Protein AF-A0A7J4TJG7-F1 (afdb_monomer_lite)

Organism: NCBI:txid59277

Sequence (309 aa):
SVFYNSLYIIYMFLIGTSQSMSPIVSIYFQEKDYYGVWYTLNTSLKIVLVTGVVFTALLLAFPSTLLHLFGVSDPVDLVVGVNALRILSLSIMGTAVTFLMMFYTQAIKQGKLSFLISITEGLILPVSLAYLLSGVMGIDGVWVSFLLAEVGTIILIYLSTRLIAQRSRGELSGFFLMGSYHDAPVLDVTIKNSLEDAVGISQKLIDFAQENGVDPRTAVLIGMAVEEMAVNIINYNQDKIEYMDILTKIGDEHITIAFKDSGTEFDPSIYKPEDEGSFESIEVLQKIAQEISYARLIGLNSTVISIKR

Secondary structure (DSSP, 8-state):
-HHHHHHHHHHHHHHHHHHHHHHHHHHHHHTT-HHHHHHHHHHHHHHHHHHHHHHHHHHHH-HHHHHHHTT---HHHHHHHHHHHHHHHHHHHHHHHHHHHHHHHHHTT-HHHHHHHHHIIIIIHHHHHHHHHHHHHTHHHHHHHHHHHHHHHHHHHHHHHHHHHHHTTTSEETTTTEE--TT--EEEEEEES-HHHHHHHHHHHHHHHHHTT--HHHHHHHHHHHHHHHHHHHHHTTTT-SEEEEEEEE-SSEEEEEEEESSS---TTT--TTSTT--TTHHHHHHH-SEEEEEEETTEEEEEEEEE-

Radius of gyration: 25.0 Å; chains: 1; bounding box: 59×42×67 Å

Foldseek 3Di:
DLLVVLVVVLVCQLLVLLQLLQQQLLQCQLLLVVVSNCVSLVVSLVSQQVSLVVQLVCCLVPVLVSCVVSPNDDPVVSVVSNLLSNLLSLLSNLVSVLSNLLSLCVSNVVPVLSVVSCCQLVPDQLVVQLVVQCVPPNPSSSSNSNSVSSVVSVVVLQVVLVVVCVVVVQQFDDSSRRGDDPDWDKDKDKDFLDLVRLLVQLVVQLVSCVVRPNDNVVSNLVSQLSSLVSVVQSVQFVPPWGMKMWMWTDDPWKIKIKIKTLGDDDALVPDDQPDDVGRPSSVSQVVQFPDWDWDQDPSMTMIMTIGTD

Structure (mmCIF, N/CA/C/O backbone):
data_AF-A0A7J4TJG7-F1
#
_entry.id   AF-A0A7J4TJG7-F1
#
loop_
_atom_site.group_PDB
_atom_site.id
_atom_site.type_symbol
_atom_site.label_atom_id
_atom_site.label_alt_id
_atom_site.label_comp_id
_atom_site.label_asym_id
_atom_site.label_entity_id
_atom_site.label_seq_id
_atom_site.pdbx_PDB_ins_code
_atom_site.Cartn_x
_atom_site.Cartn_y
_atom_site.Cartn_z
_atom_site.occupancy
_atom_site.B_iso_or_equiv
_atom_site.auth_seq_id
_atom_site.auth_comp_id
_atom_site.auth_asym_id
_atom_site.auth_atom_id
_atom_site.pdbx_PDB_model_num
ATOM 1 N N . SER A 1 1 ? 21.217 13.538 -18.730 1.00 49.69 1 SER A N 1
ATOM 2 C CA . SER A 1 1 ? 20.209 14.053 -17.773 1.00 49.69 1 SER A CA 1
ATOM 3 C C . SER A 1 1 ? 18.797 13.966 -18.334 1.00 49.69 1 SER A C 1
ATOM 5 O O . SER A 1 1 ? 17.877 13.640 -17.604 1.00 49.69 1 SER A O 1
ATOM 7 N N . VAL A 1 2 ? 18.616 14.198 -19.631 1.00 48.19 2 VAL A N 1
ATOM 8 C CA . VAL A 1 2 ? 17.299 14.300 -20.248 1.00 48.19 2 VAL A CA 1
ATOM 9 C C . VAL A 1 2 ? 16.507 12.976 -20.313 1.00 48.19 2 VAL A C 1
ATOM 11 O O . VAL A 1 2 ? 15.336 12.964 -19.960 1.00 48.19 2 VAL A O 1
ATOM 14 N N . PHE A 1 3 ? 17.136 11.855 -20.678 1.00 52.53 3 PHE A N 1
ATOM 15 C CA . PHE A 1 3 ? 16.480 10.535 -20.733 1.00 52.53 3 PHE A CA 1
ATOM 16 C C . PHE A 1 3 ? 15.872 10.102 -19.385 1.00 52.53 3 PHE A C 1
ATOM 18 O O . PHE A 1 3 ? 14.775 9.552 -19.325 1.00 52.53 3 PHE A O 1
ATOM 25 N N . TYR A 1 4 ? 16.560 10.419 -18.284 1.00 54.62 4 TYR A N 1
ATOM 26 C CA . TYR A 1 4 ? 16.043 10.206 -16.932 1.00 54.62 4 TYR A CA 1
ATOM 27 C C . TYR A 1 4 ? 14.800 11.064 -16.657 1.00 54.62 4 TYR A C 1
ATOM 29 O O . TYR A 1 4 ? 13.825 10.558 -16.109 1.00 54.62 4 TYR A O 1
ATOM 37 N N . ASN A 1 5 ? 14.788 12.330 -17.090 1.00 61.25 5 ASN A N 1
ATOM 38 C CA . ASN A 1 5 ? 13.648 13.237 -16.900 1.00 61.25 5 ASN A CA 1
ATOM 39 C C . ASN A 1 5 ? 12.369 12.736 -17.595 1.00 61.25 5 ASN A C 1
ATOM 41 O O . ASN A 1 5 ? 11.273 12.951 -17.082 1.00 61.25 5 ASN A O 1
ATOM 45 N N . SER A 1 6 ? 12.498 12.032 -18.722 1.00 60.38 6 SER A N 1
ATOM 46 C CA . SER A 1 6 ? 11.371 11.446 -19.458 1.00 60.38 6 SER A CA 1
ATOM 47 C C . SER A 1 6 ? 10.715 10.287 -18.710 1.00 60.38 6 SER A C 1
ATOM 49 O O . SER A 1 6 ? 9.490 10.194 -18.657 1.00 60.38 6 SER A O 1
ATOM 51 N N . LEU A 1 7 ? 11.528 9.426 -18.091 1.00 65.50 7 LEU A N 1
ATOM 52 C CA . LEU A 1 7 ? 11.052 8.298 -17.289 1.00 65.50 7 LEU A CA 1
ATOM 53 C C . LEU A 1 7 ? 10.438 8.757 -15.959 1.00 65.50 7 LEU A C 1
ATOM 55 O O . LEU A 1 7 ? 9.455 8.170 -15.511 1.00 65.50 7 LEU A O 1
ATOM 59 N N . TYR A 1 8 ? 10.938 9.848 -15.365 1.00 72.56 8 TYR A N 1
ATOM 60 C CA . TYR A 1 8 ? 10.375 10.390 -14.124 1.00 72.56 8 TYR A CA 1
ATOM 61 C C . TYR A 1 8 ? 8.910 10.810 -14.254 1.00 72.56 8 TYR A C 1
ATOM 63 O O . TYR A 1 8 ? 8.153 10.594 -13.314 1.00 72.56 8 TYR A O 1
ATOM 71 N N . ILE A 1 9 ? 8.482 11.350 -15.402 1.00 76.94 9 ILE A N 1
ATOM 72 C CA . ILE A 1 9 ? 7.069 11.707 -15.612 1.00 76.94 9 ILE A CA 1
ATOM 73 C C . ILE A 1 9 ? 6.186 10.460 -15.515 1.00 76.94 9 ILE A C 1
ATOM 75 O O . ILE A 1 9 ? 5.142 10.492 -14.873 1.00 76.94 9 ILE A O 1
ATOM 79 N N . ILE A 1 10 ? 6.620 9.344 -16.100 1.00 80.81 10 ILE A N 1
ATOM 80 C CA . ILE A 1 10 ? 5.881 8.077 -16.051 1.00 80.81 10 ILE A CA 1
ATOM 81 C C . ILE A 1 10 ? 5.846 7.555 -14.613 1.00 80.81 10 ILE A C 1
ATOM 83 O O . ILE A 1 10 ? 4.780 7.203 -14.103 1.00 80.81 10 ILE A O 1
ATOM 87 N N . TYR A 1 11 ? 6.993 7.572 -13.930 1.00 82.50 11 TYR A N 1
ATOM 88 C CA . TYR A 1 11 ? 7.077 7.165 -12.531 1.00 82.50 11 TYR A CA 1
ATOM 89 C C . TYR A 1 11 ? 6.210 8.025 -11.616 1.00 82.50 11 TYR A C 1
ATOM 91 O O . TYR A 1 11 ? 5.616 7.472 -10.699 1.00 82.50 11 TYR A O 1
ATOM 99 N N . MET A 1 12 ? 6.034 9.322 -11.884 1.00 87.75 12 MET A N 1
ATOM 100 C CA . MET A 1 12 ? 5.121 10.168 -11.107 1.00 87.75 12 MET A CA 1
ATOM 101 C C . MET A 1 12 ? 3.681 9.642 -11.120 1.00 87.75 12 MET A C 1
ATOM 103 O O . MET A 1 12 ? 3.036 9.659 -10.077 1.00 87.75 12 MET A O 1
ATOM 107 N N . PHE A 1 13 ? 3.177 9.125 -12.246 1.00 88.62 13 PHE A N 1
ATOM 108 C CA . PHE A 1 13 ? 1.824 8.555 -12.295 1.00 88.62 13 PHE A CA 1
ATOM 109 C C . PHE A 1 13 ? 1.726 7.213 -11.558 1.00 88.62 13 PHE A C 1
ATOM 111 O O . PHE A 1 13 ? 0.768 6.981 -10.813 1.00 88.62 13 PHE A O 1
ATOM 118 N N . LEU A 1 14 ? 2.718 6.336 -11.739 1.00 90.19 14 LEU A N 1
ATOM 119 C CA . LEU A 1 14 ? 2.739 5.012 -11.103 1.00 90.19 14 LEU A CA 1
ATOM 120 C C . LEU A 1 14 ? 2.903 5.120 -9.582 1.00 90.19 14 LEU A C 1
ATOM 122 O O . LEU A 1 14 ? 2.118 4.561 -8.810 1.00 90.19 14 LEU A O 1
ATOM 126 N N . ILE A 1 15 ? 3.902 5.891 -9.155 1.00 91.50 15 ILE A N 1
ATOM 127 C CA . ILE A 1 15 ? 4.193 6.161 -7.751 1.00 91.50 15 ILE A CA 1
ATOM 128 C C . ILE A 1 15 ? 3.063 6.986 -7.138 1.00 91.50 15 ILE A C 1
ATOM 130 O O . ILE A 1 15 ? 2.625 6.660 -6.042 1.00 91.50 15 ILE A O 1
ATOM 134 N N . GLY A 1 16 ? 2.546 8.002 -7.836 1.00 92.19 16 GLY A N 1
ATOM 135 C CA . GLY A 1 16 ? 1.447 8.839 -7.349 1.00 92.19 16 GLY A CA 1
ATOM 136 C C . GLY A 1 16 ? 0.203 8.018 -7.018 1.00 92.19 16 GLY A C 1
ATOM 137 O O . GLY A 1 16 ? -0.313 8.109 -5.908 1.00 92.19 16 GLY A O 1
ATOM 138 N N . THR A 1 17 ? -0.212 7.126 -7.924 1.00 93.25 17 THR A N 1
ATOM 139 C CA . THR A 1 17 ? -1.343 6.212 -7.678 1.00 93.25 17 THR A CA 1
ATOM 140 C C . THR A 1 17 ? -1.088 5.304 -6.470 1.00 93.25 17 THR A C 1
ATOM 142 O O . THR A 1 17 ? -1.966 5.118 -5.627 1.00 93.25 17 THR A O 1
ATOM 145 N N . SER A 1 18 ? 0.126 4.758 -6.361 1.00 94.31 18 SER A N 1
ATOM 146 C CA . SER A 1 18 ? 0.512 3.859 -5.266 1.00 94.31 18 SER A CA 1
ATOM 147 C C . SER A 1 18 ? 0.577 4.578 -3.911 1.00 94.31 18 SER A C 1
ATOM 149 O O . SER A 1 18 ? 0.130 4.041 -2.898 1.00 94.31 18 SER A O 1
ATOM 151 N N . GLN A 1 19 ? 1.068 5.820 -3.890 1.00 91.94 19 GLN A N 1
ATOM 152 C CA . GLN A 1 19 ? 1.096 6.670 -2.700 1.00 91.94 19 GLN A CA 1
ATOM 153 C C . GLN A 1 19 ? -0.309 7.071 -2.254 1.00 91.94 19 GLN A C 1
ATOM 155 O O . GLN A 1 19 ? -0.592 7.008 -1.063 1.00 91.94 19 GLN A O 1
ATOM 160 N N . SER A 1 20 ? -1.205 7.423 -3.182 1.00 92.06 20 SER A N 1
ATOM 161 C CA . SER A 1 20 ? -2.599 7.752 -2.853 1.00 92.06 20 SER A CA 1
ATOM 162 C C . SER A 1 20 ? -3.374 6.555 -2.298 1.00 92.06 20 SER A C 1
ATOM 164 O O . SER A 1 20 ? -4.230 6.723 -1.436 1.00 92.06 20 SER A O 1
ATOM 166 N N . MET A 1 21 ? -3.058 5.343 -2.759 1.00 94.50 21 MET A N 1
ATOM 167 C CA . MET A 1 21 ? -3.642 4.103 -2.243 1.00 94.50 21 MET A CA 1
ATOM 168 C C . MET A 1 21 ? -3.194 3.800 -0.804 1.00 94.50 21 MET A C 1
ATOM 170 O O . MET A 1 21 ? -3.998 3.335 0.003 1.00 94.50 21 MET A O 1
ATOM 174 N N . SER A 1 22 ? -1.919 4.046 -0.486 1.00 92.56 22 SER A N 1
ATOM 175 C CA . SER A 1 22 ? -1.281 3.642 0.775 1.00 92.56 22 SER A CA 1
ATOM 176 C C . SER A 1 22 ? -2.069 4.021 2.043 1.00 92.56 22 SER A C 1
ATOM 178 O O . SER A 1 22 ? -2.390 3.123 2.826 1.00 92.56 22 SER A O 1
ATOM 180 N N . PRO A 1 23 ? -2.464 5.290 2.266 1.00 90.00 23 PRO A N 1
ATOM 181 C CA . PRO A 1 23 ? -3.143 5.655 3.504 1.00 90.00 23 PRO A CA 1
ATOM 182 C C . PRO A 1 23 ? -4.597 5.143 3.561 1.00 90.00 23 PRO A C 1
ATOM 184 O O . PRO A 1 23 ? -5.054 4.784 4.642 1.00 90.00 23 PRO A O 1
ATOM 187 N N . ILE A 1 24 ? -5.290 5.002 2.419 1.00 91.31 24 ILE A N 1
ATOM 188 C CA . ILE A 1 24 ? -6.633 4.390 2.347 1.00 91.31 24 ILE A CA 1
ATOM 189 C C . ILE A 1 24 ? -6.563 2.919 2.777 1.00 91.31 24 ILE A C 1
ATOM 191 O O . ILE A 1 24 ? -7.323 2.469 3.632 1.00 91.31 24 ILE A O 1
ATOM 195 N N . VAL A 1 25 ? -5.612 2.170 2.209 1.00 92.38 25 VAL A N 1
ATOM 196 C CA . VAL A 1 25 ? -5.387 0.765 2.566 1.00 92.38 25 VAL A CA 1
ATOM 197 C C . VAL A 1 25 ? -4.982 0.623 4.028 1.00 92.38 25 VAL A C 1
ATOM 199 O O . VAL A 1 25 ? -5.455 -0.297 4.684 1.00 92.38 25 VAL A O 1
ATOM 202 N N . SER A 1 26 ? -4.120 1.505 4.538 1.00 89.81 26 SER A N 1
ATOM 203 C CA . SER A 1 26 ? -3.689 1.478 5.939 1.00 89.81 26 SER A CA 1
ATOM 204 C C . SER A 1 26 ? -4.887 1.546 6.890 1.00 89.81 26 SER A C 1
ATOM 206 O O . SER A 1 26 ? -4.981 0.723 7.798 1.00 89.81 26 SER A O 1
ATOM 208 N N . ILE A 1 27 ? -5.831 2.461 6.634 1.00 86.00 27 ILE A N 1
ATOM 209 C CA . ILE A 1 27 ? -7.064 2.603 7.420 1.00 86.00 27 ILE A CA 1
ATOM 210 C C . ILE A 1 27 ? -7.902 1.324 7.339 1.00 86.00 27 ILE A C 1
ATOM 212 O O . ILE A 1 27 ? -8.127 0.682 8.362 1.00 86.00 27 ILE A O 1
ATOM 216 N N . TYR A 1 28 ? -8.280 0.876 6.137 1.00 86.94 28 TYR A N 1
ATOM 217 C CA . TYR A 1 28 ? -9.117 -0.323 5.994 1.00 86.94 28 TYR A CA 1
ATOM 218 C C . TYR A 1 28 ? -8.462 -1.586 6.566 1.00 86.94 28 TYR A C 1
ATOM 220 O O . TYR A 1 28 ? -9.133 -2.447 7.135 1.00 86.94 28 TYR A O 1
ATOM 228 N N . PHE A 1 29 ? -7.138 -1.706 6.464 1.00 86.69 29 PHE A N 1
ATOM 229 C CA . PHE A 1 29 ? -6.411 -2.836 7.030 1.00 86.69 29 PHE A CA 1
ATOM 230 C C . PHE A 1 29 ? -6.429 -2.820 8.564 1.00 86.69 29 PHE A C 1
ATOM 232 O O . PHE A 1 29 ? -6.528 -3.881 9.186 1.00 86.69 29 PHE A O 1
ATOM 239 N N . GLN A 1 30 ? -6.351 -1.637 9.179 1.00 83.00 30 GLN A N 1
ATOM 240 C CA . GLN A 1 30 ? -6.481 -1.469 10.628 1.00 83.00 30 GLN A CA 1
ATOM 241 C C . GLN A 1 30 ? -7.907 -1.769 11.094 1.00 83.00 30 GLN A C 1
ATOM 243 O O . GLN A 1 30 ? -8.076 -2.507 12.060 1.00 83.00 30 GLN A O 1
ATOM 248 N N . GLU A 1 31 ? -8.913 -1.311 10.347 1.00 80.44 31 GLU A N 1
ATOM 249 C CA . GLU A 1 31 ? -10.341 -1.603 10.568 1.00 80.44 31 GLU A CA 1
ATOM 250 C C . GLU A 1 31 ? -10.705 -3.077 10.355 1.00 80.44 31 GLU A C 1
ATOM 252 O O . GLU A 1 31 ? -11.838 -3.490 10.600 1.00 80.44 31 GLU A O 1
ATOM 257 N N . LYS A 1 32 ? -9.752 -3.889 9.876 1.00 80.19 32 LYS A N 1
ATOM 258 C CA . LYS A 1 32 ? -9.979 -5.278 9.455 1.00 80.19 32 LYS A CA 1
ATOM 259 C C . LYS A 1 32 ? -11.063 -5.382 8.373 1.00 80.19 32 LYS A C 1
ATOM 261 O O . LYS A 1 32 ? -11.693 -6.439 8.222 1.00 80.19 32 LYS A O 1
ATOM 266 N N . ASP A 1 33 ? -11.262 -4.315 7.600 1.00 80.88 33 ASP A N 1
ATOM 267 C CA . ASP A 1 33 ? -12.074 -4.294 6.388 1.00 80.88 33 ASP A CA 1
ATOM 268 C C . ASP A 1 33 ? -11.231 -4.769 5.198 1.00 80.88 33 ASP A C 1
ATOM 270 O O . ASP A 1 33 ? -10.756 -4.010 4.349 1.00 80.88 33 ASP A O 1
ATOM 274 N N . TYR A 1 34 ? -11.018 -6.084 5.140 1.00 84.62 34 TYR A N 1
ATOM 275 C CA . TYR A 1 34 ? -10.247 -6.698 4.061 1.00 84.62 34 TYR A CA 1
ATOM 276 C C . TYR A 1 34 ? -10.944 -6.608 2.700 1.00 84.62 34 TYR A C 1
ATOM 278 O O . TYR A 1 34 ? -10.265 -6.669 1.673 1.00 84.62 34 TYR A O 1
ATOM 286 N N . TYR A 1 35 ? -12.267 -6.416 2.672 1.00 84.12 35 TYR A N 1
ATOM 287 C CA . TYR A 1 35 ? -12.980 -6.140 1.430 1.00 84.12 35 TYR A CA 1
ATOM 288 C C . TYR A 1 35 ? -12.621 -4.745 0.905 1.00 84.12 35 TYR A C 1
ATOM 290 O O . TYR A 1 35 ? -12.242 -4.624 -0.261 1.00 84.12 35 TYR A O 1
ATOM 298 N N . GLY A 1 36 ? -12.638 -3.722 1.765 1.00 87.56 36 GLY A N 1
ATOM 299 C CA . GLY A 1 36 ? -12.177 -2.368 1.449 1.00 87.56 36 GLY A CA 1
ATOM 300 C C . GLY A 1 36 ? -10.712 -2.333 1.003 1.00 87.56 36 GLY A C 1
ATOM 301 O O . GLY A 1 36 ? -10.384 -1.713 -0.016 1.00 87.56 36 GLY A O 1
ATOM 302 N N . VAL A 1 37 ? -9.833 -3.080 1.685 1.00 91.19 37 VAL A N 1
ATOM 303 C CA . VAL A 1 37 ? -8.431 -3.269 1.264 1.00 91.19 37 VAL A CA 1
ATOM 304 C C . VAL A 1 37 ? -8.351 -3.880 -0.134 1.00 91.19 37 VAL A C 1
ATOM 306 O O . VAL A 1 37 ? -7.682 -3.325 -1.008 1.00 91.19 37 VAL A O 1
ATOM 309 N N . TRP A 1 38 ? -9.032 -5.007 -0.367 1.00 91.06 38 TRP A N 1
ATOM 310 C CA . TRP A 1 38 ? -9.018 -5.697 -1.657 1.00 91.06 38 TRP A CA 1
ATOM 311 C C . TRP A 1 38 ? -9.554 -4.815 -2.780 1.00 91.06 38 TRP A C 1
ATOM 313 O O . TRP A 1 38 ? -8.940 -4.732 -3.844 1.00 91.06 38 TRP A O 1
ATOM 323 N N . TYR A 1 39 ? -10.670 -4.128 -2.544 1.00 92.69 39 TYR A N 1
ATOM 324 C CA . TYR A 1 39 ? -11.300 -3.256 -3.524 1.00 92.69 39 TYR A CA 1
ATOM 325 C C . TYR A 1 39 ? -10.378 -2.096 -3.907 1.00 92.69 39 TYR A C 1
ATOM 327 O O . TYR A 1 39 ? -10.158 -1.846 -5.097 1.00 92.69 39 TYR A O 1
ATOM 335 N N . THR A 1 40 ? -9.790 -1.432 -2.910 1.00 94.75 40 THR A N 1
ATOM 336 C CA . THR A 1 40 ? -8.864 -0.312 -3.112 1.00 94.75 40 THR A CA 1
ATOM 337 C C . THR A 1 40 ? -7.627 -0.774 -3.875 1.00 94.75 40 THR A C 1
ATOM 339 O O . THR A 1 40 ? -7.304 -0.221 -4.925 1.00 94.75 40 THR A O 1
ATOM 342 N N . LEU A 1 41 ? -6.986 -1.852 -3.418 1.00 94.62 41 LEU A N 1
ATOM 343 C CA . LEU A 1 41 ? -5.778 -2.394 -4.036 1.00 94.62 41 LEU A CA 1
ATOM 344 C C . LEU A 1 41 ? -6.018 -2.878 -5.470 1.00 94.62 41 LEU A C 1
ATOM 346 O O . LEU A 1 41 ? -5.223 -2.585 -6.358 1.00 94.62 41 LEU A O 1
ATOM 350 N N . ASN A 1 42 ? -7.118 -3.589 -5.726 1.00 93.94 42 ASN A N 1
ATOM 351 C CA . ASN A 1 42 ? -7.463 -4.077 -7.062 1.00 93.94 42 ASN A CA 1
ATOM 352 C C . ASN A 1 42 ? -7.795 -2.922 -8.019 1.00 93.94 42 ASN A C 1
ATOM 354 O O . ASN A 1 42 ? -7.460 -2.972 -9.203 1.00 93.94 42 ASN A O 1
ATOM 358 N N . THR A 1 43 ? -8.432 -1.864 -7.516 1.00 96.12 43 THR A N 1
ATOM 359 C CA . THR A 1 43 ? -8.701 -0.649 -8.294 1.00 96.12 43 THR A CA 1
ATOM 360 C C . THR A 1 43 ? -7.400 0.070 -8.637 1.00 96.12 43 THR A C 1
ATOM 362 O O . THR A 1 43 ? -7.151 0.346 -9.811 1.00 96.12 43 THR A O 1
ATOM 365 N N . SER A 1 44 ? -6.521 0.288 -7.656 1.00 96.44 44 SER A N 1
ATOM 366 C CA . SER A 1 44 ? -5.202 0.886 -7.878 1.00 96.44 44 SER A CA 1
ATOM 367 C C . SER A 1 44 ? -4.345 0.049 -8.825 1.00 96.44 44 SER A C 1
ATOM 369 O O . SER A 1 44 ? -3.740 0.613 -9.733 1.00 96.44 44 SER A O 1
ATOM 371 N N . LEU A 1 45 ? -4.366 -1.284 -8.701 1.00 95.38 45 LEU A N 1
ATOM 372 C CA . LEU A 1 45 ? -3.677 -2.203 -9.610 1.00 95.38 45 LEU A CA 1
ATOM 373 C C . LEU A 1 45 ? -4.157 -2.034 -11.055 1.00 95.38 45 LEU A C 1
ATOM 375 O O . LEU A 1 45 ? -3.342 -1.898 -11.964 1.00 95.38 45 LEU A O 1
ATOM 379 N N . LYS A 1 46 ? -5.474 -1.987 -11.283 1.00 96.25 46 LYS A N 1
ATOM 380 C CA . LYS A 1 46 ? -6.028 -1.733 -12.622 1.00 96.25 46 LYS A CA 1
ATOM 381 C C . LYS A 1 46 ? -5.576 -0.381 -13.169 1.00 96.25 46 LYS A C 1
ATOM 383 O O . LYS A 1 46 ? -5.173 -0.315 -14.326 1.00 96.25 46 LYS A O 1
ATOM 388 N N . ILE A 1 47 ? -5.602 0.674 -12.353 1.00 96.06 47 ILE A N 1
ATOM 389 C CA . ILE A 1 47 ? -5.185 2.022 -12.768 1.00 96.06 47 ILE A CA 1
ATOM 390 C C . ILE A 1 47 ? -3.705 2.035 -13.169 1.00 96.06 47 ILE A C 1
ATOM 392 O O . ILE A 1 47 ? -3.385 2.515 -14.258 1.00 96.06 47 ILE A O 1
ATOM 396 N N . VAL A 1 48 ? -2.805 1.480 -12.347 1.00 95.56 48 VAL A N 1
ATOM 397 C CA . VAL A 1 48 ? -1.365 1.474 -12.664 1.00 95.56 48 VAL A CA 1
ATOM 398 C C . VAL A 1 48 ? -1.041 0.584 -13.862 1.00 95.56 48 VAL A C 1
ATOM 400 O O . VAL A 1 48 ? -0.196 0.962 -14.666 1.00 95.56 48 VAL A O 1
ATOM 403 N N . LEU A 1 49 ? -1.742 -0.541 -14.050 1.00 95.12 49 LEU A N 1
ATOM 404 C CA . LEU A 1 49 ? -1.557 -1.404 -15.221 1.00 95.12 49 LEU A CA 1
ATOM 405 C C . LEU A 1 49 ? -2.055 -0.739 -16.506 1.00 95.12 49 LEU A C 1
ATOM 407 O O . LEU A 1 49 ? -1.348 -0.763 -17.508 1.00 95.12 49 LEU A O 1
ATOM 411 N N . VAL A 1 50 ? -3.236 -0.111 -16.493 1.00 95.88 50 VAL A N 1
ATOM 412 C CA . VAL A 1 50 ? -3.749 0.633 -17.657 1.00 95.88 50 VAL A CA 1
ATOM 413 C C . VAL A 1 50 ? -2.809 1.784 -18.004 1.00 95.88 50 VAL A C 1
ATOM 415 O O . VAL A 1 50 ? -2.437 1.950 -19.163 1.00 95.88 50 VAL A O 1
ATOM 418 N N . THR A 1 51 ? -2.371 2.538 -16.996 1.00 93.50 51 THR A N 1
ATOM 419 C CA . THR A 1 51 ? -1.417 3.641 -17.166 1.00 93.50 51 THR A CA 1
ATOM 420 C C . THR A 1 51 ? -0.083 3.139 -17.721 1.00 93.50 51 THR A C 1
ATOM 422 O O . THR A 1 51 ? 0.447 3.716 -18.670 1.00 93.50 51 THR A O 1
ATOM 425 N N . GLY A 1 52 ? 0.425 2.024 -17.189 1.00 93.44 52 GLY A N 1
ATOM 426 C CA . GLY A 1 52 ? 1.629 1.356 -17.672 1.00 93.44 52 GLY A CA 1
ATOM 427 C C . GLY A 1 52 ? 1.513 0.954 -19.140 1.00 93.44 52 GLY A C 1
ATOM 428 O O . GLY A 1 52 ? 2.359 1.344 -19.936 1.00 93.44 52 GLY A O 1
ATOM 429 N N . VAL A 1 53 ? 0.425 0.279 -19.530 1.00 94.88 53 VAL A N 1
ATOM 430 C CA . VAL A 1 53 ? 0.169 -0.114 -20.928 1.00 94.88 53 VAL A CA 1
ATOM 431 C C . VAL A 1 53 ? 0.128 1.102 -21.853 1.00 94.88 53 VAL A C 1
ATOM 433 O O . VAL A 1 53 ? 0.733 1.066 -22.924 1.00 94.88 53 VAL A O 1
ATOM 436 N N . VAL A 1 54 ? -0.550 2.182 -21.452 1.00 94.06 54 VAL A N 1
ATOM 437 C CA . VAL A 1 54 ? -0.625 3.420 -22.243 1.00 94.06 54 VAL A CA 1
ATOM 438 C C . VAL A 1 54 ? 0.769 4.011 -22.456 1.00 94.06 54 VAL A C 1
ATOM 440 O O . VAL A 1 54 ? 1.138 4.303 -23.594 1.00 94.06 54 VAL A O 1
ATOM 443 N N . PHE A 1 55 ? 1.578 4.143 -21.401 1.00 91.25 55 PHE A N 1
ATOM 444 C CA . PHE A 1 55 ? 2.932 4.687 -21.529 1.00 91.25 55 PHE A CA 1
ATOM 445 C C . PHE A 1 55 ? 3.876 3.767 -22.304 1.00 91.25 55 PHE A C 1
ATOM 447 O O . PHE A 1 55 ? 4.628 4.254 -23.149 1.00 91.25 55 PHE A O 1
ATOM 454 N N . THR A 1 56 ? 3.808 2.451 -22.094 1.00 92.50 56 THR A N 1
ATOM 455 C CA . THR A 1 56 ? 4.564 1.476 -22.890 1.00 92.50 56 THR A CA 1
ATOM 456 C C . THR A 1 56 ? 4.205 1.597 -24.371 1.00 92.50 56 THR A C 1
ATOM 458 O O . THR A 1 56 ? 5.098 1.696 -25.211 1.00 92.50 56 THR A O 1
ATOM 461 N N . ALA A 1 57 ? 2.915 1.669 -24.714 1.00 93.75 57 ALA A N 1
ATOM 462 C CA . ALA A 1 57 ? 2.470 1.827 -26.097 1.00 93.75 57 ALA A CA 1
ATOM 463 C C . ALA A 1 57 ? 2.963 3.143 -26.721 1.00 93.75 57 ALA A C 1
ATOM 465 O O . ALA A 1 57 ? 3.450 3.137 -27.853 1.00 93.75 57 ALA A O 1
ATOM 466 N N . LEU A 1 58 ? 2.901 4.257 -25.983 1.00 90.62 58 LEU A N 1
ATOM 467 C CA . LEU A 1 58 ? 3.406 5.557 -26.439 1.00 90.62 58 LEU A CA 1
ATOM 468 C C . LEU A 1 58 ? 4.919 5.531 -26.704 1.00 90.62 58 LEU A C 1
ATOM 470 O O . LEU A 1 58 ? 5.367 6.031 -27.737 1.00 90.62 58 LEU A O 1
ATOM 474 N N . LEU A 1 59 ? 5.697 4.913 -25.810 1.00 88.81 59 LEU A N 1
ATOM 475 C CA . LEU A 1 59 ? 7.151 4.791 -25.954 1.00 88.81 59 LEU A CA 1
ATOM 476 C C . LEU A 1 59 ? 7.559 3.867 -27.105 1.00 88.81 59 LEU A C 1
ATOM 478 O O . LEU A 1 59 ? 8.561 4.127 -27.768 1.00 88.81 59 LEU A O 1
ATOM 482 N N . LEU A 1 60 ? 6.785 2.813 -27.371 1.00 90.94 60 LEU A N 1
ATOM 483 C CA . LEU A 1 60 ? 7.028 1.915 -28.500 1.00 90.94 60 LEU A CA 1
ATOM 484 C C . LEU A 1 60 ? 6.653 2.556 -29.843 1.00 90.94 60 LEU A C 1
ATOM 486 O O . LEU A 1 60 ? 7.379 2.378 -30.824 1.00 90.94 60 LEU A O 1
ATOM 490 N N . ALA A 1 61 ? 5.548 3.307 -29.887 1.00 92.62 61 ALA A N 1
ATOM 491 C CA . ALA A 1 61 ? 5.041 3.932 -31.106 1.00 92.62 61 ALA A CA 1
ATOM 492 C C . ALA A 1 61 ? 5.844 5.177 -31.520 1.00 92.62 61 ALA A C 1
ATOM 494 O O . ALA A 1 61 ? 6.124 5.353 -32.706 1.00 92.62 61 ALA A O 1
ATOM 495 N N . PHE A 1 62 ? 6.249 6.020 -30.562 1.00 90.50 62 PHE A N 1
ATOM 496 C CA . PHE A 1 62 ? 6.875 7.320 -30.840 1.00 90.50 62 PHE A CA 1
ATOM 497 C C . PHE A 1 62 ? 8.198 7.564 -30.080 1.00 90.50 62 PHE A C 1
ATOM 499 O O . PHE A 1 62 ? 8.375 8.637 -29.494 1.00 90.50 62 PHE A O 1
ATOM 506 N N . PRO A 1 63 ? 9.174 6.631 -30.095 1.00 88.50 63 PRO A N 1
ATOM 507 C CA . PRO A 1 63 ? 10.399 6.775 -29.305 1.00 88.50 63 PRO A CA 1
ATOM 508 C C . PRO A 1 63 ? 11.252 7.976 -29.744 1.00 88.50 63 PRO A C 1
ATOM 510 O O . PRO A 1 63 ? 11.756 8.714 -28.904 1.00 88.50 63 PRO A O 1
ATOM 513 N N . SER A 1 64 ? 11.386 8.222 -31.052 1.00 86.38 64 SER A N 1
ATOM 514 C CA . SER A 1 64 ? 12.194 9.330 -31.585 1.00 86.38 64 SER A CA 1
ATOM 515 C C . SER A 1 64 ? 11.585 10.699 -31.281 1.00 86.38 64 SER A C 1
ATOM 517 O O . SER A 1 64 ? 12.300 11.614 -30.888 1.00 86.38 64 SER A O 1
ATOM 519 N N . THR A 1 65 ? 10.264 10.847 -31.414 1.00 87.38 65 THR A N 1
ATOM 520 C CA . THR A 1 65 ? 9.552 12.091 -31.083 1.00 87.38 65 THR A CA 1
ATOM 521 C C . THR A 1 65 ? 9.722 12.453 -29.613 1.00 87.38 65 THR A C 1
ATOM 523 O O . THR A 1 65 ? 9.963 13.615 -29.296 1.00 87.38 65 THR A O 1
ATOM 526 N N . LEU A 1 66 ? 9.648 11.461 -28.722 1.00 83.69 66 LEU A N 1
ATOM 527 C CA . LEU A 1 66 ? 9.886 11.677 -27.300 1.00 83.69 66 LEU A CA 1
ATOM 528 C C . LEU A 1 66 ? 11.336 12.098 -27.050 1.00 83.69 66 LEU A C 1
ATOM 530 O O . LEU A 1 66 ? 11.554 13.121 -26.415 1.00 83.69 66 LEU A O 1
ATOM 534 N N . LEU A 1 67 ? 12.328 11.405 -27.613 1.00 84.44 67 LEU A N 1
ATOM 535 C CA . LEU A 1 67 ? 13.739 11.796 -27.469 1.00 84.44 67 LEU A CA 1
ATOM 536 C C . LEU A 1 67 ? 14.014 13.230 -27.958 1.00 84.44 67 LEU A C 1
ATOM 538 O O . LEU A 1 67 ? 14.725 13.975 -27.281 1.00 84.44 67 LEU A O 1
ATOM 542 N N . HIS A 1 68 ? 13.391 13.651 -29.061 1.00 84.50 68 HIS A N 1
ATOM 543 C CA . HIS A 1 68 ? 13.486 15.025 -29.561 1.00 84.50 68 HIS A CA 1
ATOM 544 C C . HIS A 1 68 ? 12.806 16.057 -28.656 1.00 84.50 68 HIS A C 1
ATOM 546 O O . HIS A 1 68 ? 13.370 17.129 -28.456 1.00 84.50 68 HIS A O 1
ATOM 552 N N . LEU A 1 69 ? 11.634 15.755 -28.076 1.00 82.25 69 LEU A N 1
ATOM 553 C CA . LEU A 1 69 ? 10.961 16.634 -27.097 1.00 82.25 69 LEU A CA 1
ATOM 554 C C . LEU A 1 69 ? 11.875 16.951 -25.907 1.00 82.25 69 LEU A C 1
ATOM 556 O O . LEU A 1 69 ? 11.826 18.017 -25.300 1.00 82.25 69 LEU A O 1
ATOM 560 N N . PHE A 1 70 ? 12.725 15.987 -25.608 1.00 75.50 70 PHE A N 1
ATOM 561 C CA . PHE A 1 70 ? 13.702 16.000 -24.548 1.00 75.50 70 PHE A CA 1
ATOM 562 C C . PHE A 1 70 ? 15.037 16.646 -25.014 1.00 75.50 70 PHE A C 1
ATOM 564 O O . PHE A 1 70 ? 15.860 17.065 -24.208 1.00 75.50 70 PHE A O 1
ATOM 571 N N . GLY A 1 71 ? 15.229 16.897 -26.308 1.00 79.38 71 GLY A N 1
ATOM 572 C CA . GLY A 1 71 ? 16.393 17.615 -26.838 1.00 79.38 71 GLY A CA 1
ATOM 573 C C . GLY A 1 71 ? 17.555 16.707 -27.235 1.00 79.38 71 GLY A C 1
ATOM 574 O O . GLY A 1 71 ? 18.653 17.194 -27.501 1.00 79.38 71 GLY A O 1
ATOM 575 N N . VAL A 1 72 ? 17.329 15.393 -27.327 1.00 81.44 72 VAL A N 1
ATOM 576 C CA . VAL A 1 72 ? 18.270 14.470 -27.971 1.00 81.44 72 VAL A CA 1
ATOM 577 C C . VAL A 1 72 ? 18.122 14.647 -29.478 1.00 81.44 72 VAL A C 1
ATOM 579 O O . VAL A 1 72 ? 17.107 14.261 -30.047 1.00 81.44 72 VAL A O 1
ATOM 582 N N . SER A 1 73 ? 19.112 15.283 -30.103 1.00 79.75 73 SER A N 1
ATOM 583 C CA . SER A 1 73 ? 19.079 15.631 -31.534 1.00 79.75 73 SER A CA 1
ATOM 584 C C . SER A 1 73 ? 20.254 15.048 -32.322 1.00 79.75 73 SER A C 1
ATOM 586 O O . SER A 1 73 ? 20.233 15.078 -33.551 1.00 79.75 73 SER A O 1
ATOM 588 N N . ASP A 1 74 ? 21.278 14.527 -31.637 1.00 87.94 74 ASP A N 1
ATOM 589 C CA . ASP A 1 74 ? 22.407 13.871 -32.294 1.00 87.94 74 ASP A CA 1
ATOM 590 C C . ASP A 1 74 ? 21.950 12.522 -32.892 1.00 87.94 74 ASP A C 1
ATOM 592 O O . ASP A 1 74 ? 21.357 11.708 -32.175 1.00 87.94 74 ASP A O 1
ATOM 596 N N . PRO A 1 75 ? 22.203 12.257 -34.189 1.00 85.56 75 PRO A N 1
ATOM 597 C CA . PRO A 1 75 ? 21.824 11.004 -34.837 1.00 85.56 75 PRO A CA 1
ATOM 598 C C . PRO A 1 75 ? 22.363 9.743 -34.150 1.00 85.56 75 PRO A C 1
ATOM 600 O O . PRO A 1 75 ? 21.674 8.723 -34.138 1.00 85.56 75 PRO A O 1
ATOM 603 N N . VAL A 1 76 ? 23.571 9.790 -33.581 1.00 86.00 76 VAL A N 1
ATOM 604 C CA . VAL A 1 76 ? 24.191 8.642 -32.902 1.00 86.00 76 VAL A CA 1
ATOM 605 C C . VAL A 1 76 ? 23.466 8.357 -31.587 1.00 86.00 76 VAL A C 1
ATOM 607 O O . VAL A 1 76 ? 23.081 7.214 -31.324 1.00 86.00 76 VAL A O 1
ATOM 610 N N . ASP A 1 77 ? 23.195 9.401 -30.805 1.00 84.56 77 ASP A N 1
ATOM 611 C CA . ASP A 1 77 ? 22.480 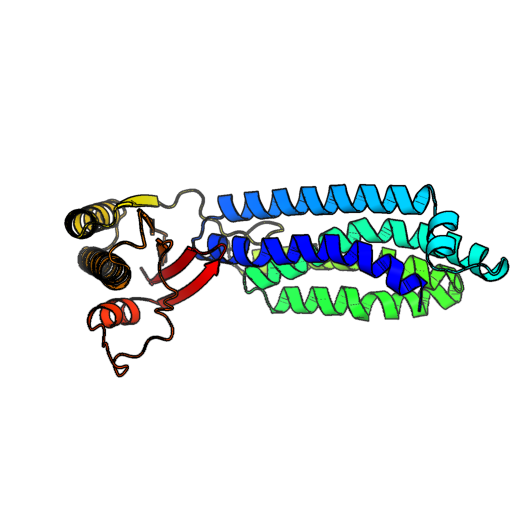9.288 -29.531 1.00 84.56 77 ASP A CA 1
ATOM 612 C C . ASP A 1 77 ? 21.015 8.884 -29.727 1.00 84.56 77 ASP A C 1
ATOM 614 O O . ASP A 1 77 ? 20.454 8.154 -28.908 1.00 84.56 77 ASP A O 1
ATOM 618 N N . LEU A 1 78 ? 20.389 9.309 -30.828 1.00 85.94 78 LEU A N 1
ATOM 619 C CA . LEU A 1 78 ? 19.027 8.913 -31.179 1.00 85.94 78 LEU A CA 1
ATOM 620 C C . LEU A 1 78 ? 18.914 7.407 -31.419 1.00 85.94 78 LEU A C 1
ATOM 622 O O . LEU A 1 78 ? 17.965 6.792 -30.937 1.00 85.94 78 LEU A O 1
ATOM 626 N N . VAL A 1 79 ? 19.866 6.790 -32.124 1.00 87.38 79 VAL A N 1
ATOM 627 C CA . VAL A 1 79 ? 19.828 5.341 -32.387 1.00 87.38 79 VAL A CA 1
ATOM 628 C C . VAL A 1 79 ? 19.920 4.550 -31.081 1.00 87.38 79 VAL A C 1
ATOM 630 O O . VAL A 1 79 ? 19.103 3.657 -30.840 1.00 87.38 79 VAL A O 1
ATOM 633 N N . VAL A 1 80 ? 20.865 4.914 -30.208 1.00 86.94 80 VAL A N 1
ATOM 634 C CA . VAL A 1 80 ? 21.043 4.263 -28.900 1.00 86.94 80 VAL A CA 1
ATOM 635 C C . VAL A 1 80 ? 19.833 4.514 -27.997 1.00 86.94 80 VAL A C 1
ATOM 637 O O . VAL A 1 80 ? 19.295 3.582 -27.399 1.00 86.94 80 VAL A O 1
ATOM 640 N N . GLY A 1 81 ? 19.360 5.759 -27.935 1.00 86.38 81 GLY A N 1
ATOM 641 C CA . GLY A 1 81 ? 18.219 6.162 -27.118 1.00 86.38 81 GLY A CA 1
ATOM 642 C C . GLY A 1 81 ? 16.913 5.489 -27.537 1.00 86.38 81 GLY A C 1
ATOM 643 O O . GLY A 1 81 ? 16.134 5.090 -26.673 1.00 86.38 81 GLY A O 1
ATOM 644 N N . VAL A 1 82 ? 16.667 5.312 -28.842 1.00 89.00 82 VAL A N 1
ATOM 645 C CA . VAL A 1 82 ? 15.470 4.614 -29.343 1.00 89.00 82 VAL A CA 1
ATOM 646 C C . VAL A 1 82 ? 15.481 3.154 -28.900 1.00 89.00 82 VAL A C 1
ATOM 648 O O . VAL A 1 82 ? 14.446 2.649 -28.459 1.00 89.00 82 VAL A O 1
ATOM 651 N N . ASN A 1 83 ? 16.630 2.476 -28.989 1.00 88.88 83 ASN A N 1
ATOM 652 C CA . ASN A 1 83 ? 16.743 1.092 -28.530 1.00 88.88 83 ASN A CA 1
ATOM 653 C C . ASN A 1 83 ? 16.512 0.990 -27.015 1.00 88.88 83 ASN A C 1
ATOM 655 O O . ASN A 1 83 ? 15.701 0.182 -26.562 1.00 88.88 83 ASN A O 1
ATOM 659 N N . ALA A 1 84 ? 17.148 1.880 -26.247 1.00 88.12 84 ALA A N 1
ATOM 660 C CA . ALA A 1 84 ? 16.995 1.953 -24.799 1.00 88.12 84 ALA A CA 1
ATOM 661 C C . ALA A 1 84 ? 15.533 2.178 -24.381 1.00 88.12 84 ALA A C 1
ATOM 663 O O . ALA A 1 84 ? 15.017 1.435 -23.548 1.00 88.12 84 ALA A O 1
ATOM 664 N N . LEU A 1 85 ? 14.831 3.146 -24.990 1.00 87.94 85 LEU A N 1
ATOM 665 C CA . LEU A 1 85 ? 13.419 3.412 -24.688 1.00 87.94 85 LEU A CA 1
ATOM 666 C C . LEU A 1 85 ? 12.529 2.206 -24.974 1.00 87.94 85 LEU A C 1
ATOM 668 O O . LEU A 1 85 ? 11.641 1.913 -24.179 1.00 87.94 85 LEU A O 1
ATOM 672 N N . ARG A 1 86 ? 12.756 1.492 -26.081 1.00 89.88 86 ARG A N 1
ATOM 673 C CA . ARG A 1 86 ? 11.960 0.303 -26.411 1.00 89.88 86 ARG A CA 1
ATOM 674 C C . ARG A 1 86 ? 12.135 -0.790 -25.366 1.00 89.88 86 ARG A C 1
ATOM 676 O O . ARG A 1 86 ? 11.135 -1.322 -24.894 1.00 89.88 86 ARG A O 1
ATOM 683 N N . ILE A 1 87 ? 13.371 -1.080 -24.964 1.00 90.00 87 ILE A N 1
ATOM 684 C CA . ILE A 1 87 ? 13.657 -2.108 -23.955 1.00 90.00 87 ILE A CA 1
ATOM 685 C C . ILE A 1 87 ? 13.088 -1.698 -22.588 1.00 90.00 87 ILE A C 1
ATOM 687 O O . ILE A 1 87 ? 12.358 -2.475 -21.974 1.00 90.00 87 ILE A O 1
ATOM 691 N N . LEU A 1 88 ? 13.345 -0.466 -22.139 1.00 88.94 88 LEU A N 1
ATOM 692 C CA . LEU A 1 88 ? 12.860 0.031 -20.845 1.00 88.94 88 LEU A CA 1
ATOM 693 C C . LEU A 1 88 ? 11.340 0.194 -20.798 1.00 88.94 88 LEU A C 1
ATOM 695 O O . LEU A 1 88 ? 10.735 0.011 -19.749 1.00 88.94 88 LEU A O 1
ATOM 699 N N . SER A 1 89 ? 10.682 0.480 -21.923 1.00 90.88 89 SER A N 1
ATOM 700 C CA . SER A 1 89 ? 9.219 0.583 -21.946 1.00 90.88 89 SER A CA 1
ATOM 701 C C . SER A 1 89 ? 8.528 -0.707 -21.493 1.00 90.88 89 SER A C 1
ATOM 703 O O . SER A 1 89 ? 7.424 -0.653 -20.954 1.00 90.88 89 SER A O 1
ATOM 705 N N . LEU A 1 90 ? 9.184 -1.861 -21.662 1.00 91.31 90 LEU A N 1
ATOM 706 C CA . LEU A 1 90 ? 8.675 -3.155 -21.217 1.00 91.31 90 LEU A CA 1
ATOM 707 C C . LEU A 1 90 ? 8.798 -3.342 -19.699 1.00 91.31 90 LEU A C 1
ATOM 709 O O . LEU A 1 90 ? 7.994 -4.071 -19.121 1.00 91.31 90 LEU A O 1
ATOM 713 N N . SER A 1 91 ? 9.761 -2.683 -19.042 1.00 92.12 91 SER A N 1
ATOM 714 C CA . SER A 1 91 ? 9.930 -2.784 -17.587 1.00 92.12 91 SER A CA 1
ATOM 715 C C . SER A 1 91 ? 8.854 -2.011 -16.823 1.00 92.12 91 SER A C 1
ATOM 717 O O . SER A 1 91 ? 8.526 -2.404 -15.712 1.00 92.12 91 SER A O 1
ATOM 719 N N . ILE A 1 92 ? 8.226 -1.000 -17.441 1.00 91.88 92 ILE A N 1
ATOM 720 C CA . ILE A 1 92 ? 7.175 -0.151 -16.839 1.00 91.88 92 ILE A CA 1
ATOM 721 C C . ILE A 1 92 ? 6.056 -0.975 -16.193 1.00 91.88 92 ILE A C 1
ATOM 723 O O . ILE A 1 92 ? 5.583 -0.632 -15.112 1.00 91.88 92 ILE A O 1
ATOM 727 N N . MET A 1 93 ? 5.636 -2.069 -16.832 1.00 92.00 93 MET A N 1
ATOM 728 C CA . MET A 1 93 ? 4.597 -2.951 -16.290 1.00 92.00 93 MET A CA 1
ATOM 729 C C . MET A 1 93 ? 5.039 -3.630 -14.993 1.00 92.00 93 MET A C 1
ATOM 731 O O . MET A 1 93 ? 4.244 -3.775 -14.067 1.00 92.00 93 MET A O 1
ATOM 735 N N . GLY A 1 94 ? 6.307 -4.034 -14.928 1.00 93.44 94 GLY A N 1
ATOM 736 C CA . GLY A 1 94 ? 6.902 -4.591 -13.724 1.00 93.44 94 GLY A CA 1
ATOM 737 C C . GLY A 1 94 ? 7.022 -3.536 -12.630 1.00 93.44 94 GLY A C 1
ATOM 738 O O . GLY A 1 94 ? 6.495 -3.745 -11.540 1.00 93.44 94 GLY A O 1
ATOM 739 N N . THR A 1 95 ? 7.560 -2.367 -12.985 1.00 93.12 95 THR A N 1
ATOM 740 C CA . THR A 1 95 ? 7.713 -1.205 -12.101 1.00 93.12 95 THR A CA 1
ATOM 741 C C . THR A 1 95 ? 6.379 -0.761 -11.485 1.00 93.12 95 THR A C 1
ATOM 743 O O . THR A 1 95 ? 6.293 -0.418 -10.307 1.00 93.12 95 THR A O 1
ATOM 746 N N . ALA A 1 96 ? 5.292 -0.804 -12.263 1.00 93.88 96 ALA A N 1
ATOM 747 C CA . ALA A 1 96 ? 3.946 -0.502 -11.781 1.00 93.88 96 ALA A CA 1
ATOM 748 C C . ALA A 1 96 ? 3.503 -1.454 -10.656 1.00 93.88 96 ALA A C 1
ATOM 750 O O . ALA A 1 96 ? 2.919 -1.017 -9.666 1.00 93.88 96 ALA A O 1
ATOM 751 N N . VAL A 1 97 ? 3.790 -2.752 -10.793 1.00 95.00 97 VAL A N 1
ATOM 752 C CA . VAL A 1 97 ? 3.435 -3.770 -9.795 1.00 95.00 97 VAL A CA 1
ATOM 753 C C . VAL A 1 97 ? 4.359 -3.700 -8.580 1.00 95.00 97 VAL A C 1
ATOM 755 O O . VAL A 1 97 ? 3.878 -3.796 -7.450 1.00 95.00 97 VAL A O 1
ATOM 758 N N . THR A 1 98 ? 5.667 -3.526 -8.782 1.00 95.38 98 THR A N 1
ATOM 759 C CA . THR A 1 98 ? 6.659 -3.483 -7.697 1.00 95.38 98 THR A CA 1
ATOM 760 C C . THR A 1 98 ? 6.457 -2.266 -6.801 1.00 95.38 98 THR A C 1
ATOM 762 O O . THR A 1 98 ? 6.360 -2.447 -5.585 1.00 95.38 98 THR A O 1
ATOM 765 N N . PHE A 1 99 ? 6.252 -1.064 -7.358 1.00 94.75 99 PHE A N 1
ATOM 766 C CA . PHE A 1 99 ? 5.926 0.116 -6.549 1.00 94.75 99 PHE A CA 1
ATOM 767 C C . PHE A 1 99 ? 4.594 -0.020 -5.817 1.00 94.75 99 PHE A C 1
ATOM 769 O O . PHE A 1 99 ? 4.530 0.277 -4.622 1.00 94.75 99 PHE A O 1
ATOM 776 N N . LEU A 1 100 ? 3.542 -0.505 -6.485 1.00 96.50 100 LEU A N 1
ATOM 777 C CA . LEU A 1 100 ? 2.246 -0.700 -5.835 1.00 96.50 100 LEU A CA 1
ATOM 778 C C . LEU A 1 100 ? 2.375 -1.637 -4.627 1.00 96.50 100 LEU A C 1
ATOM 780 O O . LEU A 1 100 ? 1.891 -1.319 -3.542 1.00 96.50 100 LEU A O 1
ATOM 784 N N . MET A 1 101 ? 3.084 -2.757 -4.791 1.00 96.12 101 MET A N 1
ATOM 785 C CA . MET A 1 101 ? 3.340 -3.709 -3.709 1.00 96.12 101 MET A CA 1
ATOM 786 C C . MET A 1 101 ? 4.260 -3.142 -2.623 1.00 96.12 101 MET A C 1
ATOM 788 O O . MET A 1 101 ? 4.055 -3.437 -1.445 1.00 96.12 101 MET A O 1
ATOM 792 N N . MET A 1 102 ? 5.246 -2.313 -2.969 1.00 96.12 102 MET A N 1
ATOM 793 C CA . MET A 1 102 ? 6.114 -1.641 -1.999 1.00 96.12 102 MET A CA 1
ATOM 794 C C . MET A 1 102 ? 5.302 -0.726 -1.073 1.00 96.12 102 MET A C 1
ATOM 796 O O . MET A 1 102 ? 5.377 -0.869 0.149 1.00 96.12 102 MET A O 1
ATOM 800 N N . PHE A 1 103 ? 4.472 0.156 -1.639 1.00 96.12 103 PHE A N 1
ATOM 801 C CA . PHE A 1 103 ? 3.616 1.056 -0.859 1.00 96.12 103 PHE A CA 1
ATOM 802 C C . PHE A 1 103 ? 2.523 0.299 -0.101 1.00 96.12 103 PHE A C 1
ATOM 804 O O . PHE A 1 103 ? 2.271 0.597 1.063 1.00 96.12 103 PHE A O 1
ATOM 811 N N . TYR A 1 104 ? 1.922 -0.723 -0.715 1.00 96.12 104 TYR A N 1
ATOM 812 C CA . TYR A 1 104 ? 0.948 -1.592 -0.054 1.00 96.12 104 TYR A CA 1
ATOM 813 C C . TYR A 1 104 ? 1.539 -2.283 1.183 1.00 96.12 104 TYR A C 1
ATOM 815 O O . TYR A 1 104 ? 0.975 -2.216 2.273 1.00 96.12 104 TYR A O 1
ATOM 823 N N . THR A 1 105 ? 2.702 -2.926 1.041 1.00 94.94 105 THR A N 1
ATOM 824 C CA . THR A 1 105 ? 3.356 -3.639 2.150 1.00 94.94 105 THR A CA 1
ATOM 825 C C . THR A 1 105 ? 3.819 -2.690 3.252 1.00 94.94 105 THR A C 1
ATOM 827 O O . THR A 1 105 ? 3.775 -3.052 4.427 1.00 94.94 105 THR A O 1
ATOM 830 N N . GLN A 1 106 ? 4.187 -1.455 2.906 1.00 93.56 106 GLN A N 1
ATOM 831 C CA . GLN A 1 106 ? 4.434 -0.401 3.885 1.00 93.56 106 GLN A CA 1
ATOM 832 C C . GLN A 1 106 ? 3.152 -0.007 4.641 1.00 93.56 106 GLN A C 1
ATOM 834 O O . GLN A 1 106 ? 3.195 0.089 5.867 1.00 93.56 106 GLN A O 1
ATOM 839 N N . ALA A 1 107 ? 2.023 0.154 3.941 1.00 91.56 107 ALA A N 1
ATOM 840 C CA . ALA A 1 107 ? 0.730 0.505 4.537 1.00 91.56 107 ALA A CA 1
ATOM 841 C C . ALA A 1 107 ? 0.254 -0.533 5.565 1.00 91.56 107 ALA A C 1
ATOM 843 O O . ALA A 1 107 ? -0.198 -0.175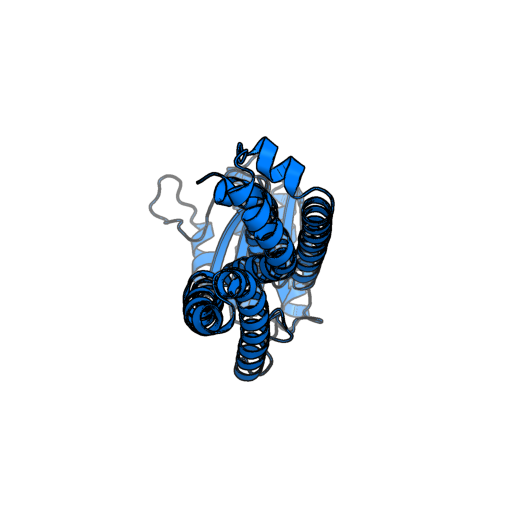 6.648 1.00 91.56 107 ALA A O 1
ATOM 844 N N . ILE A 1 108 ? 0.432 -1.826 5.278 1.00 90.62 108 ILE A N 1
ATOM 845 C CA . ILE A 1 108 ? 0.048 -2.920 6.190 1.00 90.62 108 ILE A CA 1
ATOM 846 C C . ILE A 1 108 ? 1.118 -3.239 7.255 1.00 90.62 108 ILE A C 1
ATOM 848 O O . ILE A 1 108 ? 1.149 -4.339 7.807 1.00 90.62 108 ILE A O 1
ATOM 852 N N . LYS A 1 109 ? 2.037 -2.298 7.524 1.00 88.75 109 LYS A N 1
ATOM 853 C CA . LYS A 1 109 ? 3.141 -2.405 8.500 1.00 88.75 109 LYS A CA 1
ATOM 854 C C . LYS A 1 109 ? 4.115 -3.581 8.255 1.00 88.75 109 LYS A C 1
ATOM 856 O O . LYS A 1 109 ? 4.888 -3.947 9.141 1.00 88.75 109 LYS A O 1
ATOM 861 N N . GLN A 1 110 ? 4.184 -4.136 7.041 1.00 90.44 110 GLN A N 1
ATOM 862 C CA . GLN A 1 110 ? 5.159 -5.169 6.645 1.00 90.44 110 GLN A CA 1
ATOM 863 C C . GLN A 1 110 ? 6.507 -4.548 6.227 1.00 90.44 110 GLN A C 1
ATOM 865 O O . GLN A 1 110 ? 7.029 -4.804 5.140 1.00 90.44 110 GLN A O 1
ATOM 870 N N . GLY A 1 111 ? 7.109 -3.748 7.117 1.00 90.94 111 GLY A N 1
ATOM 871 C CA . GLY A 1 111 ? 8.297 -2.931 6.819 1.00 90.94 111 GLY A CA 1
ATOM 872 C C . GLY A 1 111 ? 9.529 -3.715 6.348 1.00 90.94 111 GLY A C 1
ATOM 873 O O . GLY A 1 111 ? 10.315 -3.226 5.542 1.00 90.94 111 GLY A O 1
ATOM 874 N N . LYS A 1 112 ? 9.691 -4.968 6.797 1.00 94.00 112 LYS A N 1
ATOM 875 C CA . LYS A 1 112 ? 10.777 -5.842 6.317 1.00 94.00 112 LYS A CA 1
ATOM 876 C C . LYS A 1 112 ? 10.601 -6.209 4.846 1.00 94.00 112 LYS A C 1
ATOM 878 O O . LYS A 1 112 ? 11.590 -6.270 4.126 1.00 94.00 112 LYS A O 1
ATOM 883 N N . LEU A 1 113 ? 9.365 -6.468 4.418 1.00 94.50 113 LEU A N 1
ATOM 884 C CA . LEU A 1 113 ? 9.060 -6.819 3.035 1.00 94.50 113 LEU A CA 1
ATOM 885 C C . LEU A 1 113 ? 9.192 -5.593 2.130 1.00 94.50 113 LEU A C 1
ATOM 887 O O . LEU A 1 113 ? 9.871 -5.689 1.116 1.00 94.50 113 LEU A O 1
ATOM 891 N N . SER A 1 114 ? 8.637 -4.440 2.518 1.00 95.44 114 SER A N 1
ATOM 892 C CA . SER A 1 114 ? 8.767 -3.209 1.724 1.00 95.44 114 SER A CA 1
ATOM 893 C C . SER A 1 114 ? 10.228 -2.775 1.560 1.00 95.44 114 SER A C 1
ATOM 895 O O . SER A 1 114 ? 10.639 -2.411 0.459 1.00 95.44 114 SER A O 1
ATOM 897 N N . PHE A 1 115 ? 11.044 -2.901 2.615 1.00 96.06 115 PHE A N 1
ATOM 898 C CA . PHE A 1 115 ? 12.487 -2.667 2.539 1.00 96.06 115 PHE A CA 1
ATOM 899 C C . PHE A 1 115 ? 13.178 -3.618 1.555 1.00 96.06 115 PHE A C 1
ATOM 901 O O . PHE A 1 115 ? 13.992 -3.181 0.742 1.00 96.06 115 PHE A O 1
ATOM 908 N N . LEU A 1 116 ? 12.837 -4.911 1.607 1.00 96.69 116 LEU A N 1
ATOM 909 C CA . LEU A 1 116 ? 13.395 -5.917 0.705 1.00 96.69 116 LEU A CA 1
ATOM 910 C C . LEU A 1 116 ? 13.045 -5.598 -0.756 1.00 96.69 116 LEU A C 1
ATOM 912 O O . LEU A 1 116 ? 13.922 -5.620 -1.609 1.00 96.69 116 LEU A O 1
ATOM 916 N N . ILE A 1 117 ? 11.792 -5.227 -1.030 1.00 96.81 117 ILE A N 1
ATOM 917 C CA . ILE A 1 117 ? 11.351 -4.809 -2.368 1.00 96.81 117 ILE A CA 1
ATOM 918 C C . ILE A 1 117 ? 12.180 -3.612 -2.844 1.00 96.81 117 ILE A C 1
ATOM 920 O O . ILE A 1 117 ? 12.796 -3.687 -3.902 1.00 96.81 117 ILE A O 1
ATOM 924 N N . SER A 1 118 ? 12.264 -2.554 -2.030 1.00 95.56 118 SER A N 1
ATOM 925 C CA . SER A 1 118 ? 12.969 -1.313 -2.372 1.00 95.56 118 SER A CA 1
ATOM 926 C C . SER A 1 118 ? 14.450 -1.529 -2.690 1.00 95.56 118 SER A C 1
ATOM 928 O O . SER A 1 118 ? 14.945 -1.026 -3.699 1.00 95.56 118 SER A O 1
ATOM 930 N N . ILE A 1 119 ? 15.170 -2.309 -1.877 1.00 96.56 119 ILE A N 1
ATOM 931 C CA . ILE A 1 119 ? 16.600 -2.538 -2.114 1.00 96.56 119 ILE A CA 1
ATOM 932 C C . ILE A 1 119 ? 16.846 -3.494 -3.289 1.00 96.56 119 ILE A C 1
ATOM 934 O O . ILE A 1 119 ? 17.834 -3.344 -4.010 1.00 96.56 119 ILE A O 1
ATOM 938 N N . THR A 1 120 ? 15.965 -4.473 -3.506 1.00 95.31 120 THR A N 1
ATOM 939 C CA . THR A 1 120 ? 16.088 -5.441 -4.601 1.00 95.31 120 THR A CA 1
ATOM 940 C C . THR A 1 120 ? 15.821 -4.796 -5.955 1.00 95.31 120 THR A C 1
ATOM 942 O O . THR A 1 120 ? 16.634 -4.970 -6.863 1.00 95.31 120 THR A O 1
ATOM 945 N N . GLU A 1 121 ? 14.740 -4.029 -6.063 1.00 92.62 121 GLU A N 1
ATOM 946 C CA . GLU A 1 121 ? 14.332 -3.317 -7.276 1.00 92.62 121 GLU A CA 1
ATOM 947 C C . GLU A 1 121 ? 15.232 -2.116 -7.569 1.00 92.62 121 GLU A C 1
ATOM 949 O O . GLU A 1 121 ? 15.621 -1.923 -8.711 1.00 92.62 121 GLU A O 1
ATOM 954 N N . GLY A 1 122 ? 15.608 -1.332 -6.554 1.00 89.94 122 GLY A N 1
ATOM 955 C CA . GLY A 1 122 ? 16.354 -0.087 -6.754 1.00 89.94 122 GLY A CA 1
ATOM 956 C C . GLY A 1 122 ? 17.873 -0.247 -6.841 1.00 89.94 122 GLY A C 1
ATOM 957 O O . GLY A 1 122 ? 18.552 0.653 -7.337 1.00 89.94 122 GLY A O 1
ATOM 958 N N . LEU A 1 123 ? 18.434 -1.360 -6.348 1.00 93.94 123 LEU A N 1
ATOM 959 C CA . LEU A 1 123 ? 19.887 -1.513 -6.229 1.00 93.94 123 LEU A CA 1
ATOM 960 C C . LEU A 1 123 ? 20.391 -2.918 -6.561 1.00 93.94 123 LEU A C 1
ATOM 962 O O . LEU A 1 123 ? 21.167 -3.074 -7.502 1.00 93.94 123 LEU A O 1
ATOM 966 N N . ILE A 1 124 ? 19.994 -3.938 -5.795 1.00 96.62 124 ILE A N 1
ATOM 967 C CA . ILE A 1 124 ? 20.649 -5.253 -5.849 1.00 96.62 124 ILE A CA 1
ATOM 968 C C . ILE A 1 124 ? 20.500 -5.873 -7.236 1.00 96.62 124 ILE A C 1
ATOM 970 O O . ILE A 1 124 ? 21.516 -6.215 -7.842 1.00 96.62 124 ILE A O 1
ATOM 974 N N . LEU A 1 125 ? 19.274 -6.013 -7.754 1.00 96.50 125 LEU A N 1
ATOM 975 C CA . LEU A 1 125 ? 19.061 -6.665 -9.047 1.00 96.50 125 LEU A CA 1
ATOM 976 C C . LEU A 1 125 ? 19.517 -5.809 -10.231 1.00 96.50 125 LEU A C 1
ATOM 978 O O . LEU A 1 125 ? 20.269 -6.350 -11.041 1.00 96.50 125 LEU A O 1
ATOM 982 N N . PRO A 1 126 ? 19.170 -4.510 -10.356 1.00 94.00 126 PRO A N 1
ATOM 983 C CA . PRO A 1 126 ? 19.600 -3.732 -11.515 1.00 94.00 126 PRO A CA 1
ATOM 984 C C . PRO A 1 126 ? 21.118 -3.667 -11.652 1.00 94.00 126 PRO A C 1
ATOM 986 O O . PRO A 1 126 ? 21.628 -3.851 -12.754 1.00 94.00 126 PRO A O 1
ATOM 989 N N . VAL A 1 127 ? 21.850 -3.453 -10.549 1.00 95.56 127 VAL A N 1
ATOM 990 C CA . VAL A 1 127 ? 23.315 -3.314 -10.584 1.00 95.56 127 VAL A CA 1
ATOM 991 C C . VAL A 1 127 ? 23.989 -4.646 -10.893 1.00 95.56 127 VAL A C 1
ATOM 993 O O . VAL A 1 127 ? 24.853 -4.706 -11.768 1.00 95.56 127 VAL A O 1
ATOM 996 N N . SER A 1 128 ? 23.596 -5.723 -10.208 1.00 96.25 128 SER A N 1
ATOM 997 C CA . SER A 1 128 ? 24.215 -7.035 -10.429 1.00 96.25 128 SER A CA 1
ATOM 998 C C . SER A 1 128 ? 23.909 -7.583 -11.825 1.00 96.25 128 SER A C 1
ATOM 1000 O O . SER A 1 128 ? 24.820 -8.050 -12.510 1.00 96.25 128 SER A O 1
ATOM 1002 N N . LEU A 1 129 ? 22.668 -7.451 -12.302 1.00 96.25 129 LEU A N 1
ATOM 1003 C CA . LEU A 1 129 ? 22.292 -7.870 -13.650 1.00 96.25 129 LEU A CA 1
ATOM 1004 C C . LEU A 1 129 ? 22.921 -6.977 -14.724 1.00 96.25 129 LEU A C 1
ATOM 1006 O O . LEU A 1 129 ? 23.360 -7.507 -15.740 1.00 96.25 129 LEU A O 1
ATOM 1010 N N . ALA A 1 130 ? 23.033 -5.660 -14.510 1.00 95.19 130 ALA A N 1
ATOM 1011 C CA . ALA A 1 130 ? 23.716 -4.775 -15.458 1.00 95.19 130 ALA A CA 1
ATOM 1012 C C . ALA A 1 130 ? 25.196 -5.147 -15.595 1.00 95.19 130 ALA A C 1
ATOM 1014 O O . ALA A 1 130 ? 25.711 -5.227 -16.710 1.00 95.19 130 ALA A O 1
ATOM 1015 N N . TYR A 1 131 ? 25.879 -5.424 -14.480 1.00 95.50 131 TYR A N 1
ATOM 1016 C CA . TYR A 1 131 ? 27.277 -5.854 -14.502 1.00 95.50 131 TYR A CA 1
ATOM 1017 C C . TYR A 1 131 ? 27.455 -7.168 -15.278 1.00 95.50 131 TYR A C 1
ATOM 1019 O O . TYR A 1 131 ? 28.316 -7.257 -16.148 1.00 95.50 131 TYR A O 1
ATOM 1027 N N . LEU A 1 132 ? 26.598 -8.164 -15.027 1.00 95.62 132 LEU A N 1
ATOM 1028 C CA . LEU A 1 132 ? 26.667 -9.462 -15.704 1.00 95.62 132 LEU A CA 1
ATOM 1029 C C . LEU A 1 132 ? 26.310 -9.378 -17.196 1.00 95.62 132 LEU A C 1
ATOM 1031 O O . LEU A 1 132 ? 27.018 -9.932 -18.035 1.00 95.62 132 LEU A O 1
ATOM 1035 N N . LEU A 1 133 ? 25.224 -8.684 -17.545 1.00 94.38 133 LEU A N 1
ATOM 1036 C CA . LEU A 1 133 ? 24.722 -8.625 -18.919 1.00 94.38 133 LEU A CA 1
ATOM 1037 C C . LEU A 1 133 ? 25.520 -7.673 -19.803 1.00 94.38 133 LEU A C 1
ATOM 1039 O O . LEU A 1 133 ? 25.631 -7.924 -21.003 1.00 94.38 133 LEU A O 1
ATOM 1043 N N . SER A 1 134 ? 26.110 -6.617 -19.238 1.00 94.81 134 SER A N 1
ATOM 1044 C CA . SER A 1 134 ? 26.953 -5.702 -20.015 1.00 94.81 134 SER A CA 1
ATOM 1045 C C . SER A 1 134 ? 28.196 -6.384 -20.585 1.00 94.81 134 SER A C 1
ATOM 1047 O O . SER A 1 134 ? 28.629 -6.039 -21.683 1.00 94.81 134 SER A O 1
ATOM 1049 N N . GLY A 1 135 ? 28.715 -7.416 -19.911 1.00 90.94 135 GLY A N 1
ATOM 1050 C CA . GLY A 1 135 ? 29.814 -8.234 -20.425 1.00 90.94 135 GLY A CA 1
ATOM 1051 C C . GLY A 1 135 ? 29.451 -9.081 -21.653 1.00 90.94 135 GLY A C 1
ATOM 1052 O O . GLY A 1 135 ? 30.339 -9.431 -22.424 1.00 90.94 135 GLY A O 1
ATOM 1053 N N . VAL A 1 136 ? 28.165 -9.398 -21.857 1.00 92.81 136 VAL A N 1
ATOM 1054 C CA . VAL A 1 136 ? 27.695 -10.281 -22.945 1.00 92.81 136 VAL A CA 1
ATOM 1055 C C . VAL A 1 136 ? 27.036 -9.496 -24.080 1.00 92.81 136 VAL A C 1
ATOM 1057 O O . VAL A 1 136 ? 27.244 -9.804 -25.250 1.00 92.81 136 VAL A O 1
ATOM 1060 N N . MET A 1 137 ? 26.233 -8.486 -23.740 1.00 89.75 137 MET A N 1
ATOM 1061 C CA . MET A 1 137 ? 25.381 -7.734 -24.670 1.00 89.75 137 MET A CA 1
ATOM 1062 C C . MET A 1 137 ? 25.772 -6.250 -24.771 1.00 89.75 137 MET A C 1
ATOM 1064 O O . MET A 1 137 ? 25.067 -5.467 -25.406 1.00 89.75 137 MET A O 1
ATOM 1068 N N . GLY A 1 138 ? 26.872 -5.830 -24.137 1.00 90.81 138 GLY A N 1
ATOM 1069 C CA . GLY A 1 138 ? 27.302 -4.434 -24.130 1.00 90.81 138 GLY A CA 1
ATOM 1070 C C . GLY A 1 138 ? 26.269 -3.516 -23.473 1.00 90.81 138 GLY A C 1
ATOM 1071 O O . GLY A 1 138 ? 25.683 -3.845 -22.442 1.00 90.81 138 GLY A O 1
ATOM 1072 N N . ILE A 1 139 ? 26.018 -2.354 -24.075 1.00 89.19 139 ILE A N 1
ATOM 1073 C CA . ILE A 1 139 ? 25.077 -1.368 -23.525 1.00 89.19 139 ILE A CA 1
ATOM 1074 C C . ILE A 1 139 ? 23.629 -1.883 -23.470 1.00 89.19 139 ILE A C 1
ATOM 1076 O O . ILE A 1 139 ? 22.902 -1.555 -22.537 1.00 89.19 139 ILE A O 1
ATOM 1080 N N . ASP A 1 140 ? 23.229 -2.762 -24.392 1.00 89.56 140 ASP A N 1
ATOM 1081 C CA . ASP A 1 140 ? 21.882 -3.344 -24.396 1.00 89.56 140 ASP A CA 1
ATOM 1082 C C . ASP A 1 140 ? 21.653 -4.265 -23.195 1.00 89.56 140 ASP A C 1
ATOM 1084 O O . ASP A 1 140 ? 20.549 -4.326 -22.655 1.00 89.56 140 ASP A O 1
ATOM 1088 N N . GLY A 1 141 ? 22.717 -4.912 -22.709 1.00 91.81 141 GLY A N 1
ATOM 1089 C CA . GLY A 1 141 ? 22.680 -5.691 -21.475 1.00 91.81 141 GLY A CA 1
ATOM 1090 C C . GLY A 1 141 ? 22.333 -4.847 -20.248 1.00 91.81 141 GLY A C 1
ATOM 1091 O O . GLY A 1 141 ? 21.657 -5.332 -19.343 1.00 91.81 141 GLY A O 1
ATOM 1092 N N . VAL A 1 142 ? 22.728 -3.570 -20.240 1.00 92.75 142 VAL A N 1
ATOM 1093 C CA . VAL A 1 142 ? 22.362 -2.622 -19.177 1.00 92.75 142 VAL A CA 1
ATOM 1094 C C . VAL A 1 142 ? 20.871 -2.288 -19.235 1.00 92.75 142 VAL A C 1
ATOM 1096 O O . VAL A 1 142 ? 20.234 -2.205 -18.198 1.00 92.75 142 VAL A O 1
ATOM 1099 N N . TRP A 1 143 ? 20.271 -2.142 -20.418 1.00 91.75 143 TRP A N 1
ATOM 1100 C CA . TRP A 1 143 ? 18.833 -1.852 -20.526 1.00 91.75 143 TRP A CA 1
ATOM 1101 C C . TRP A 1 143 ? 17.964 -3.063 -20.181 1.00 91.75 143 TRP A C 1
ATOM 1103 O O . TRP A 1 143 ? 16.958 -2.931 -19.485 1.00 91.75 143 TRP A O 1
ATOM 1113 N N . VAL A 1 144 ? 18.374 -4.255 -20.621 1.00 93.75 144 VAL A N 1
ATOM 1114 C CA . VAL A 1 144 ? 17.678 -5.516 -20.315 1.00 93.75 144 VAL A CA 1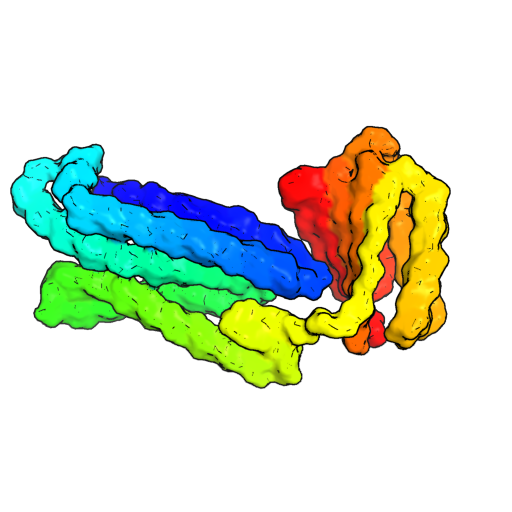
ATOM 1115 C C . VAL A 1 144 ? 17.731 -5.838 -18.819 1.00 93.75 144 VAL A C 1
ATOM 1117 O O . VAL A 1 144 ? 16.802 -6.459 -18.297 1.00 93.75 144 VAL A O 1
ATOM 1120 N N . SER A 1 145 ? 18.771 -5.392 -18.106 1.00 95.00 145 SER A N 1
ATOM 1121 C CA . SER A 1 145 ? 18.895 -5.648 -16.670 1.00 95.00 145 SER A CA 1
ATOM 1122 C C . SER A 1 145 ? 17.738 -5.065 -15.860 1.00 95.00 145 SER A C 1
ATOM 1124 O O . SER A 1 145 ? 17.296 -5.719 -14.921 1.00 95.00 145 SER A O 1
ATOM 1126 N N . PHE A 1 146 ? 17.197 -3.903 -16.243 1.00 92.12 146 PHE A N 1
ATOM 1127 C CA . PHE A 1 146 ? 16.041 -3.295 -15.577 1.00 92.12 146 PHE A CA 1
ATOM 1128 C C . PHE A 1 146 ? 14.794 -4.168 -15.717 1.00 92.12 146 PHE A C 1
ATOM 1130 O O . PHE A 1 146 ? 14.138 -4.469 -14.726 1.00 92.12 146 PHE A O 1
ATOM 1137 N N . LEU A 1 147 ? 14.504 -4.658 -16.926 1.00 93.88 147 LEU A N 1
ATOM 1138 C CA . LEU A 1 147 ? 13.375 -5.562 -17.155 1.00 93.88 147 LEU A CA 1
ATOM 1139 C C . LEU A 1 147 ? 13.501 -6.845 -16.320 1.00 93.88 147 LEU A C 1
ATOM 1141 O O . LEU A 1 147 ? 12.541 -7.273 -15.681 1.00 93.88 147 LEU A O 1
ATOM 1145 N N . LEU A 1 148 ? 14.687 -7.456 -16.304 1.00 95.69 148 LEU A N 1
ATOM 1146 C CA . LEU A 1 148 ? 14.920 -8.667 -15.518 1.00 95.69 148 LEU A CA 1
ATOM 1147 C C . LEU A 1 148 ? 14.922 -8.400 -14.007 1.00 95.69 148 LEU A C 1
ATOM 1149 O O . LEU A 1 148 ? 14.500 -9.270 -13.245 1.00 95.69 148 LEU A O 1
ATOM 1153 N N . ALA A 1 149 ? 15.350 -7.214 -13.570 1.00 96.12 149 ALA A N 1
ATOM 1154 C CA . ALA A 1 149 ? 15.273 -6.798 -12.176 1.00 96.12 149 ALA A CA 1
ATOM 1155 C C . ALA A 1 149 ? 13.820 -6.689 -11.700 1.00 96.12 149 ALA A C 1
ATOM 1157 O O . ALA A 1 149 ? 13.507 -7.161 -10.608 1.00 96.12 149 ALA A O 1
ATOM 1158 N N . GLU A 1 150 ? 12.915 -6.164 -12.528 1.00 95.31 150 GLU A N 1
ATOM 1159 C CA . GLU A 1 150 ? 11.486 -6.125 -12.201 1.00 95.31 150 GLU A CA 1
ATOM 1160 C C . GLU A 1 150 ? 10.893 -7.532 -12.078 1.00 95.31 150 GLU A C 1
ATOM 1162 O O . GLU A 1 150 ? 10.236 -7.859 -11.087 1.00 95.31 150 GLU A O 1
ATOM 1167 N N . VAL A 1 151 ? 11.181 -8.409 -13.045 1.00 96.25 151 VAL A N 1
ATOM 1168 C CA . VAL A 1 151 ? 10.725 -9.809 -13.006 1.00 96.25 151 VAL A CA 1
ATOM 1169 C C . VAL A 1 151 ? 11.260 -10.518 -11.758 1.00 96.25 151 VAL A C 1
ATOM 1171 O O . VAL A 1 151 ? 10.505 -11.189 -11.052 1.00 96.25 151 VAL A O 1
ATOM 1174 N N . GLY A 1 152 ? 12.547 -10.341 -11.450 1.00 97.06 152 GLY A N 1
ATOM 1175 C CA . GLY A 1 152 ? 13.174 -10.908 -10.260 1.00 97.06 152 GLY A CA 1
ATOM 1176 C C . GLY A 1 152 ? 12.563 -10.381 -8.960 1.00 97.06 152 GLY A C 1
ATOM 1177 O O 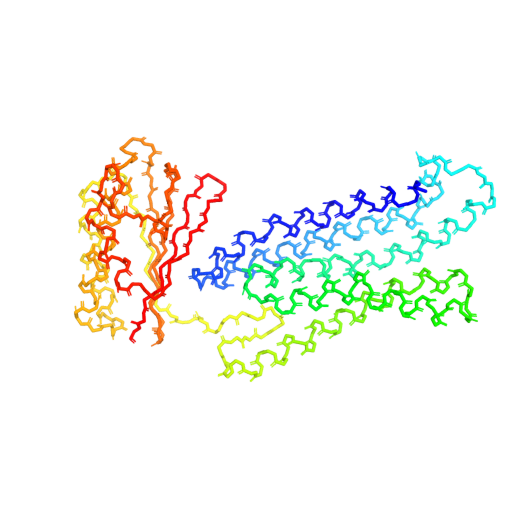. GLY A 1 152 ? 12.309 -11.165 -8.045 1.00 97.06 152 GLY A O 1
ATOM 1178 N N . THR A 1 153 ? 12.253 -9.085 -8.894 1.00 97.44 153 THR A N 1
ATOM 1179 C CA . THR A 1 153 ? 11.586 -8.471 -7.737 1.00 97.44 153 THR A CA 1
ATOM 1180 C C . THR A 1 153 ? 10.170 -9.016 -7.558 1.00 97.44 153 THR A C 1
ATOM 1182 O O . THR A 1 153 ? 9.797 -9.370 -6.443 1.00 97.44 153 THR A O 1
ATOM 1185 N N . ILE A 1 154 ? 9.384 -9.169 -8.628 1.00 96.44 154 ILE A N 1
ATOM 1186 C CA . ILE A 1 154 ? 8.030 -9.748 -8.548 1.00 96.44 154 ILE A CA 1
ATOM 1187 C C . ILE A 1 154 ? 8.076 -11.193 -8.039 1.00 96.44 154 ILE A C 1
ATOM 1189 O O . ILE A 1 154 ? 7.281 -11.575 -7.175 1.00 96.44 154 ILE A O 1
ATOM 1193 N N . ILE A 1 155 ? 9.030 -11.993 -8.526 1.00 96.81 155 ILE A N 1
ATOM 1194 C CA . ILE A 1 155 ? 9.250 -13.357 -8.028 1.00 96.81 155 ILE A CA 1
ATOM 1195 C C . ILE A 1 155 ? 9.601 -13.323 -6.539 1.00 96.81 155 ILE A C 1
ATOM 1197 O O . ILE A 1 155 ? 9.042 -14.098 -5.760 1.00 96.81 155 ILE A O 1
ATOM 1201 N N . LEU A 1 156 ? 10.481 -12.409 -6.124 1.00 96.69 156 LEU A N 1
ATOM 1202 C CA . LEU A 1 156 ? 10.831 -12.233 -4.720 1.00 96.69 156 LEU A CA 1
ATOM 1203 C C . LEU A 1 156 ? 9.599 -11.897 -3.877 1.00 96.69 156 LEU A C 1
ATOM 1205 O O . LEU A 1 156 ? 9.377 -12.551 -2.862 1.00 96.69 156 LEU A O 1
ATOM 1209 N N . ILE A 1 157 ? 8.771 -10.940 -4.307 1.00 96.44 157 ILE A N 1
ATOM 1210 C CA . ILE A 1 157 ? 7.527 -10.567 -3.619 1.00 96.44 157 ILE A CA 1
ATOM 1211 C C . ILE A 1 157 ? 6.636 -11.797 -3.444 1.00 96.44 157 ILE A C 1
ATOM 1213 O O . ILE A 1 157 ? 6.169 -12.071 -2.338 1.00 96.44 157 ILE A O 1
ATOM 1217 N N . TYR A 1 158 ? 6.427 -12.574 -4.507 1.00 95.62 158 TYR A N 1
ATOM 1218 C CA . TYR A 1 158 ? 5.618 -13.791 -4.452 1.00 95.62 158 TYR A CA 1
ATOM 1219 C C . TYR A 1 158 ? 6.167 -14.818 -3.448 1.00 95.62 158 TYR A C 1
ATOM 1221 O O . TYR A 1 158 ? 5.417 -15.378 -2.648 1.00 95.62 158 TYR A O 1
ATOM 1229 N N . LEU A 1 159 ? 7.482 -15.048 -3.442 1.00 95.94 159 LEU A N 1
ATOM 1230 C CA . LEU A 1 159 ? 8.113 -15.977 -2.504 1.00 95.94 159 LEU A CA 1
ATOM 1231 C C . LEU A 1 159 ? 8.034 -15.469 -1.060 1.00 95.94 159 LEU A C 1
ATOM 1233 O O . LEU A 1 159 ? 7.661 -16.224 -0.162 1.00 95.94 159 LEU A O 1
ATOM 1237 N N . SER A 1 160 ? 8.344 -14.195 -0.821 1.00 94.69 160 SER A N 1
ATOM 1238 C CA . SER A 1 160 ? 8.316 -13.596 0.512 1.00 94.69 160 SER A CA 1
ATOM 1239 C C . SER A 1 160 ? 6.906 -13.553 1.096 1.00 94.69 160 SER A C 1
ATOM 1241 O O . SER A 1 160 ? 6.727 -13.926 2.253 1.00 94.69 160 SER A O 1
ATOM 1243 N N . THR A 1 161 ? 5.898 -13.169 0.310 1.00 93.62 161 THR A N 1
ATOM 1244 C CA . THR A 1 161 ? 4.490 -13.165 0.750 1.00 93.62 161 THR A CA 1
ATOM 1245 C C . THR A 1 161 ? 4.021 -14.576 1.098 1.00 93.62 161 THR A C 1
ATOM 1247 O O . THR A 1 161 ? 3.463 -14.795 2.171 1.00 93.62 161 THR A O 1
ATOM 1250 N N . ARG A 1 162 ? 4.355 -15.578 0.276 1.00 91.75 162 ARG A N 1
ATOM 1251 C CA . ARG A 1 162 ? 4.050 -16.982 0.579 1.00 91.75 162 ARG A CA 1
ATOM 1252 C C . ARG A 1 162 ? 4.717 -17.467 1.870 1.00 91.75 162 ARG A C 1
ATOM 1254 O O . ARG A 1 162 ? 4.074 -18.148 2.665 1.00 91.75 162 ARG A O 1
ATOM 1261 N N . LEU A 1 163 ? 5.984 -17.117 2.098 1.00 92.31 163 LEU A N 1
ATOM 1262 C CA . LEU A 1 163 ? 6.705 -17.474 3.326 1.00 92.31 163 LEU A CA 1
ATOM 1263 C C . LEU A 1 163 ? 6.110 -16.795 4.566 1.00 92.31 163 LEU A C 1
ATOM 1265 O O . LEU A 1 163 ? 6.029 -17.421 5.622 1.00 92.31 163 LEU A O 1
ATOM 1269 N N . ILE A 1 164 ? 5.691 -15.533 4.450 1.00 91.75 164 ILE A N 1
ATOM 1270 C CA . ILE A 1 164 ? 5.038 -14.801 5.543 1.00 91.75 164 ILE A CA 1
ATOM 1271 C C . ILE A 1 164 ? 3.685 -15.440 5.867 1.00 91.75 164 ILE A C 1
ATOM 1273 O O . ILE A 1 164 ? 3.455 -15.769 7.027 1.00 91.75 164 ILE A O 1
ATOM 1277 N N . ALA A 1 165 ? 2.855 -15.716 4.857 1.00 88.00 165 ALA A N 1
ATOM 1278 C CA . ALA A 1 165 ? 1.556 -16.370 5.033 1.00 88.00 165 ALA A CA 1
ATOM 1279 C C . ALA A 1 165 ? 1.672 -17.767 5.681 1.00 88.00 165 ALA A C 1
ATOM 1281 O O . ALA A 1 165 ? 0.858 -18.159 6.513 1.00 88.00 165 ALA A O 1
ATOM 1282 N N . GLN A 1 166 ? 2.719 -18.531 5.348 1.00 87.50 166 GLN A N 1
ATOM 1283 C CA . GLN A 1 166 ? 2.987 -19.820 6.001 1.00 87.50 166 GLN A CA 1
ATOM 1284 C C . GLN A 1 166 ? 3.407 -19.664 7.469 1.00 87.50 166 GLN A C 1
ATOM 1286 O O . GLN A 1 166 ? 3.063 -20.497 8.307 1.00 87.50 166 GLN A O 1
ATOM 1291 N N . ARG A 1 167 ? 4.160 -18.608 7.797 1.00 87.56 167 ARG A N 1
ATOM 1292 C CA . ARG A 1 167 ? 4.630 -18.341 9.165 1.00 87.56 167 ARG A CA 1
ATOM 1293 C C . ARG A 1 167 ? 3.554 -17.748 10.065 1.00 87.56 167 ARG A C 1
ATOM 1295 O O . ARG A 1 167 ? 3.620 -17.975 11.268 1.00 87.56 167 ARG A O 1
ATOM 1302 N N . SER A 1 168 ? 2.569 -17.052 9.504 1.00 80.88 168 SER A N 1
ATOM 1303 C CA . SER A 1 168 ? 1.456 -16.447 10.243 1.00 80.88 168 SER A CA 1
ATOM 1304 C C . SER A 1 168 ? 0.408 -17.451 10.732 1.00 80.88 168 SER A C 1
ATOM 1306 O O . SER A 1 168 ? -0.628 -17.035 11.225 1.00 80.88 168 SER A O 1
ATOM 1308 N N . ARG A 1 169 ? 0.631 -18.768 10.580 1.00 77.00 169 ARG A N 1
ATOM 1309 C CA . ARG A 1 169 ? -0.247 -19.836 11.110 1.00 77.00 169 ARG A CA 1
ATOM 1310 C C . ARG A 1 169 ? -1.738 -19.676 10.754 1.00 77.00 169 ARG A C 1
ATOM 1312 O O . ARG A 1 169 ? -2.596 -20.115 11.507 1.00 77.00 169 ARG A O 1
ATOM 1319 N N . GLY A 1 170 ? -2.034 -19.095 9.591 1.00 71.19 170 GLY A N 1
ATOM 1320 C CA . GLY A 1 170 ? -3.402 -18.860 9.114 1.00 71.19 170 GLY A CA 1
ATOM 1321 C C . GLY A 1 170 ? -3.955 -17.453 9.362 1.00 71.19 170 GLY A C 1
ATOM 1322 O O . GLY A 1 170 ? -4.986 -17.128 8.785 1.00 71.19 170 GLY A O 1
ATOM 1323 N N . GLU A 1 171 ? -3.267 -16.594 10.125 1.00 74.56 171 GLU A N 1
ATOM 1324 C CA . GLU A 1 171 ? -3.716 -15.211 10.353 1.00 74.56 171 GLU A CA 1
ATOM 1325 C C . GLU A 1 171 ? -3.708 -14.381 9.069 1.00 74.56 171 GLU A C 1
ATOM 1327 O O . GLU A 1 171 ? -4.657 -13.649 8.822 1.00 74.56 171 GLU A O 1
ATOM 1332 N N . LEU A 1 172 ? -2.658 -14.506 8.247 1.00 82.62 172 LEU A N 1
ATOM 1333 C CA . LEU A 1 172 ? -2.517 -13.844 6.947 1.00 82.62 172 LEU A CA 1
ATOM 1334 C C . LEU A 1 172 ? -2.517 -14.875 5.819 1.00 82.62 172 LEU A C 1
ATOM 1336 O O . LEU A 1 172 ? -1.952 -15.964 5.943 1.00 82.62 172 LEU A O 1
ATOM 1340 N N . SER A 1 173 ? -3.108 -14.509 4.686 1.00 81.75 173 SER A N 1
ATOM 1341 C CA . SER A 1 173 ? -3.270 -15.389 3.535 1.00 81.75 173 SER A CA 1
ATOM 1342 C C . SER A 1 173 ? -3.143 -14.649 2.200 1.00 81.75 173 SER A C 1
ATOM 1344 O O . SER A 1 173 ? -3.270 -13.425 2.102 1.00 81.75 173 SER A O 1
ATOM 1346 N N . GLY A 1 174 ? -2.877 -15.424 1.146 1.00 83.94 174 GLY A N 1
ATOM 1347 C CA . GLY A 1 174 ? -2.797 -14.931 -0.227 1.00 83.94 174 GLY A CA 1
ATOM 1348 C C . GLY A 1 174 ? -1.563 -14.076 -0.533 1.00 83.94 174 GLY A C 1
ATOM 1349 O O . GLY A 1 174 ? -0.708 -13.817 0.313 1.00 83.94 174 GLY A O 1
ATOM 1350 N N . PHE A 1 175 ? -1.475 -13.636 -1.789 1.00 86.06 175 PHE A N 1
ATOM 1351 C CA . PHE A 1 175 ? -0.377 -12.795 -2.282 1.00 86.06 175 PHE A CA 1
ATOM 1352 C C . PHE A 1 175 ? -0.339 -11.420 -1.602 1.00 86.06 175 PHE A C 1
ATOM 1354 O O . PHE A 1 175 ? 0.726 -10.859 -1.372 1.00 86.06 175 PHE A O 1
ATOM 1361 N N . PHE A 1 176 ? -1.505 -10.898 -1.232 1.00 86.94 176 PHE A N 1
ATOM 1362 C CA . PHE A 1 176 ? -1.634 -9.594 -0.596 1.00 86.94 176 PHE A CA 1
ATOM 1363 C C . PHE A 1 176 ? -1.568 -9.656 0.936 1.00 86.94 176 PHE A C 1
ATOM 1365 O O . PHE A 1 176 ? -1.786 -8.637 1.574 1.00 86.94 176 PHE A O 1
ATOM 1372 N N . LEU A 1 177 ? -1.261 -10.806 1.552 1.00 85.25 177 LEU A N 1
ATOM 1373 C CA . LEU A 1 177 ? -1.169 -10.927 3.016 1.00 85.25 177 LEU A CA 1
ATOM 1374 C C . LEU A 1 177 ? -2.413 -10.370 3.732 1.00 85.25 177 LEU A C 1
ATOM 1376 O O . LEU A 1 177 ? -2.303 -9.608 4.691 1.00 85.25 177 LEU A O 1
ATOM 1380 N N . MET A 1 178 ? -3.599 -10.706 3.227 1.00 83.19 178 MET A N 1
ATOM 1381 C CA . MET A 1 178 ? -4.856 -10.283 3.842 1.00 83.19 178 MET A CA 1
ATOM 1382 C C . MET A 1 178 ? -5.211 -11.228 4.981 1.00 83.19 178 MET A C 1
ATOM 1384 O O . MET A 1 178 ? -4.952 -12.432 4.897 1.00 83.19 178 MET A O 1
ATOM 1388 N N . GLY A 1 179 ? -5.805 -10.685 6.038 1.00 74.06 179 GLY A N 1
ATOM 1389 C CA . GLY A 1 179 ? -6.261 -11.499 7.152 1.00 74.06 179 GLY A CA 1
ATOM 1390 C C . GLY A 1 179 ? -7.436 -12.398 6.770 1.00 74.06 179 GLY A C 1
ATOM 1391 O O . GLY A 1 179 ? -8.219 -12.058 5.884 1.00 74.06 179 GLY A O 1
ATOM 1392 N N . SER A 1 180 ? -7.580 -13.541 7.442 1.00 62.22 180 SER A N 1
ATOM 1393 C CA . SER A 1 180 ? -8.798 -14.356 7.351 1.00 62.22 180 SER A CA 1
ATOM 1394 C C . SER A 1 180 ? -9.833 -13.822 8.341 1.00 62.22 180 SER A C 1
ATOM 1396 O O . SER A 1 180 ? -9.730 -14.083 9.532 1.00 62.22 180 SER A O 1
ATOM 1398 N N . TYR A 1 181 ? -10.798 -13.036 7.865 1.00 60.19 181 TYR A N 1
ATOM 1399 C CA . TYR A 1 181 ? -11.810 -12.381 8.717 1.00 60.19 181 TYR A CA 1
ATOM 1400 C C . TYR A 1 181 ? -13.178 -12.304 8.024 1.00 60.19 181 TYR A C 1
ATOM 1402 O O . TYR A 1 181 ? -13.898 -11.309 8.142 1.00 60.19 181 TYR A O 1
ATOM 1410 N N . HIS A 1 182 ? -13.506 -13.343 7.250 1.00 54.06 182 HIS A N 1
ATOM 1411 C CA . HIS A 1 182 ? -14.677 -13.349 6.374 1.00 54.06 182 HIS A CA 1
ATOM 1412 C C . HIS A 1 182 ? -16.031 -13.489 7.096 1.00 54.06 182 HIS A C 1
ATOM 1414 O O . HIS A 1 182 ? -17.025 -13.135 6.477 1.00 54.06 182 HIS A O 1
ATOM 1420 N N . ASP A 1 183 ? -16.072 -13.863 8.385 1.00 62.94 183 ASP A N 1
ATOM 1421 C CA . ASP A 1 183 ? -17.330 -14.142 9.116 1.00 62.94 183 ASP A CA 1
ATOM 1422 C C . ASP A 1 1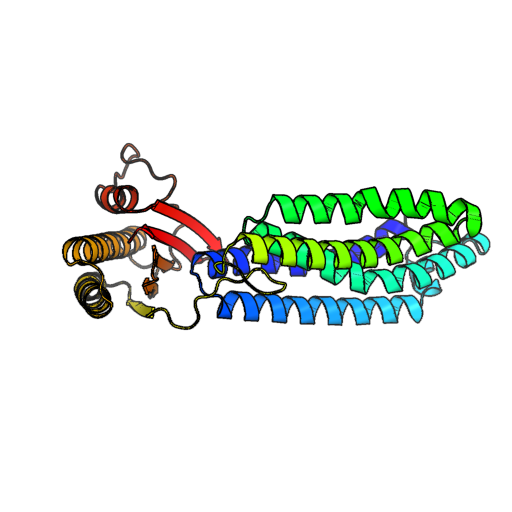83 ? -17.432 -13.488 10.511 1.00 62.94 183 ASP A C 1
ATOM 1424 O O . ASP A 1 183 ? -18.285 -13.856 11.317 1.00 62.94 183 ASP A O 1
ATOM 1428 N N . ALA A 1 184 ? -16.567 -12.521 10.833 1.00 76.94 184 ALA A N 1
ATOM 1429 C CA . ALA A 1 184 ? -16.664 -11.826 12.117 1.00 76.94 184 ALA A CA 1
ATOM 1430 C C . ALA A 1 184 ? -17.918 -10.928 12.146 1.00 76.94 184 ALA A C 1
ATOM 1432 O O . ALA A 1 184 ? -18.095 -10.137 11.213 1.00 76.94 184 ALA A O 1
ATOM 1433 N N . PRO A 1 185 ? -18.755 -10.998 13.198 1.00 86.19 185 PRO A N 1
ATOM 1434 C CA . PRO A 1 185 ? -19.881 -10.094 13.387 1.00 86.19 185 PRO A CA 1
ATOM 1435 C C . PRO A 1 185 ? -19.429 -8.634 13.319 1.00 86.19 185 PRO A C 1
ATOM 1437 O O . PRO A 1 185 ? -18.455 -8.244 13.972 1.00 86.19 185 PRO A O 1
ATOM 1440 N N . VAL A 1 186 ? -20.158 -7.825 12.547 1.00 87.44 186 VAL A N 1
ATOM 1441 C CA . VAL A 1 186 ? -19.934 -6.382 12.401 1.00 87.44 186 VAL A CA 1
ATOM 1442 C C . VAL A 1 186 ? -21.214 -5.636 12.758 1.00 87.44 186 VAL A C 1
ATOM 1444 O O . VAL A 1 186 ? -22.291 -5.989 12.279 1.00 87.44 186 VAL A O 1
ATOM 1447 N N . LEU A 1 187 ? -21.073 -4.586 13.558 1.00 88.62 187 LEU A N 1
ATOM 1448 C CA . LEU A 1 187 ? -22.083 -3.566 13.781 1.00 88.62 187 LEU A CA 1
ATOM 1449 C C . LEU A 1 187 ? -21.563 -2.249 13.202 1.00 88.62 187 LEU A C 1
ATOM 1451 O O . LEU A 1 187 ? -20.521 -1.760 13.627 1.00 88.62 187 LEU A O 1
ATOM 1455 N N . ASP A 1 188 ? -22.292 -1.697 12.240 1.00 88.88 188 ASP A N 1
ATOM 1456 C CA . ASP A 1 188 ? -22.005 -0.406 11.614 1.00 88.88 188 ASP A CA 1
ATOM 1457 C C . ASP A 1 188 ? -23.126 0.572 11.982 1.00 88.88 188 ASP A C 1
ATOM 1459 O O . ASP A 1 188 ? -24.304 0.301 11.719 1.00 88.88 188 ASP A O 1
ATOM 1463 N N . VAL A 1 189 ? -22.776 1.660 12.668 1.00 88.31 189 VAL A N 1
ATOM 1464 C CA . VAL A 1 189 ? -23.728 2.662 13.154 1.00 88.31 189 VAL A CA 1
ATOM 1465 C C . VAL A 1 189 ? -23.266 4.050 12.752 1.00 88.31 189 VAL A C 1
ATOM 1467 O O . VAL A 1 189 ? -22.228 4.523 13.202 1.00 88.31 189 VAL A O 1
ATOM 1470 N N . THR A 1 190 ? -24.110 4.746 12.001 1.00 88.94 190 THR A N 1
ATOM 1471 C CA . THR A 1 190 ? -23.984 6.185 11.783 1.00 88.94 190 THR A CA 1
ATOM 1472 C C . THR A 1 190 ? -24.852 6.927 12.791 1.00 88.94 190 THR A C 1
ATOM 1474 O O . THR A 1 190 ? -26.061 6.681 12.871 1.00 88.94 190 THR A O 1
ATOM 1477 N N . ILE A 1 191 ? -24.267 7.873 13.521 1.00 87.69 191 ILE A N 1
ATOM 1478 C CA . ILE A 1 191 ? -25.011 8.810 14.368 1.00 87.69 191 ILE A CA 1
ATOM 1479 C C . ILE A 1 191 ? -24.938 10.223 13.843 1.00 87.69 191 ILE A C 1
ATOM 1481 O O . ILE A 1 191 ? -23.959 10.627 13.218 1.00 87.69 191 ILE A O 1
ATOM 1485 N N . LYS A 1 192 ? -25.994 10.982 14.127 1.00 83.19 192 LYS A N 1
ATOM 1486 C CA . LYS A 1 192 ? -25.970 12.427 13.956 1.00 83.19 192 LYS A CA 1
ATOM 1487 C C . LYS A 1 192 ? -25.253 13.057 15.134 1.00 83.19 192 LYS A C 1
ATOM 1489 O O . LYS A 1 192 ? -25.073 12.450 16.187 1.00 83.19 192 LYS A O 1
ATOM 1494 N N . ASN A 1 193 ? -24.885 14.311 14.952 1.00 77.44 193 ASN A N 1
ATOM 1495 C CA . ASN A 1 193 ? -24.295 15.139 15.985 1.00 77.44 193 ASN A CA 1
ATOM 1496 C C . ASN A 1 193 ? -25.320 15.522 17.078 1.00 77.44 193 ASN A C 1
ATOM 1498 O O . ASN A 1 193 ? -25.788 16.655 17.162 1.00 77.44 193 ASN A O 1
ATOM 1502 N N . SER A 1 194 ? -25.742 14.529 17.863 1.00 79.50 194 SER A N 1
ATOM 1503 C CA . SER A 1 194 ? -26.739 14.623 18.928 1.00 79.50 194 SER A CA 1
ATOM 1504 C C . SER A 1 194 ? -26.297 13.784 20.124 1.00 79.50 194 SER A C 1
ATOM 1506 O O . SER A 1 194 ? -25.994 12.599 19.986 1.00 79.50 194 SER A O 1
ATOM 1508 N N . LEU A 1 195 ? -26.306 14.383 21.319 1.00 75.56 195 LEU A N 1
ATOM 1509 C CA . LEU A 1 195 ? -25.970 13.679 22.562 1.00 75.56 195 LEU A CA 1
ATOM 1510 C C . LEU A 1 195 ? -26.957 12.541 22.871 1.00 75.56 195 LEU A C 1
ATOM 1512 O O . LEU A 1 195 ? -26.556 11.531 23.439 1.00 75.56 195 LEU A O 1
ATOM 1516 N N . GLU A 1 196 ? -28.225 12.665 22.466 1.00 75.00 196 GLU A N 1
ATOM 1517 C CA . GLU A 1 196 ? -29.219 11.595 22.641 1.00 75.00 196 GLU A CA 1
ATOM 1518 C C . GLU A 1 196 ? -28.871 10.352 21.805 1.00 75.00 196 GLU A C 1
ATOM 1520 O O . GLU A 1 196 ? -29.006 9.225 22.285 1.00 75.00 196 GLU A O 1
ATOM 1525 N N . ASP A 1 197 ? -28.360 10.553 20.584 1.00 74.44 197 ASP A N 1
ATOM 1526 C CA . ASP A 1 197 ? -27.938 9.457 19.705 1.00 74.44 197 ASP A CA 1
ATOM 1527 C C . ASP A 1 197 ? -26.680 8.758 20.252 1.00 74.44 197 ASP A C 1
ATOM 1529 O O . ASP A 1 197 ? -26.563 7.535 20.145 1.00 74.44 197 ASP A O 1
ATOM 1533 N N . ALA A 1 198 ? -25.772 9.511 20.888 1.00 74.31 198 ALA A N 1
ATOM 1534 C CA . ALA A 1 198 ? -24.565 8.972 21.517 1.00 74.31 198 ALA A CA 1
ATOM 1535 C C . ALA A 1 198 ? -24.880 8.040 22.702 1.00 74.31 198 ALA A C 1
ATOM 1537 O O . ALA A 1 198 ? -24.326 6.944 22.780 1.00 74.31 198 ALA A O 1
ATOM 1538 N N . VAL A 1 199 ? -25.822 8.420 23.573 1.00 73.25 199 VAL A N 1
ATOM 1539 C CA . VAL A 1 199 ? -26.255 7.587 24.716 1.00 73.25 199 VAL A CA 1
ATOM 1540 C C . VAL A 1 199 ? -26.959 6.308 24.238 1.00 73.25 199 VAL A C 1
ATOM 1542 O O . VAL A 1 199 ? -26.814 5.241 24.828 1.00 73.25 199 VAL A O 1
ATOM 1545 N N . GLY A 1 200 ? -27.704 6.374 23.130 1.00 78.12 200 GLY A N 1
ATOM 1546 C CA . GLY A 1 200 ? -28.390 5.208 22.563 1.00 78.12 200 GLY A CA 1
ATOM 1547 C C . GLY A 1 200 ? -27.462 4.149 21.949 1.00 78.12 200 GLY A C 1
ATOM 1548 O O . GLY A 1 200 ? -27.883 3.003 21.758 1.00 78.12 200 GLY A O 1
ATOM 1549 N N . ILE A 1 201 ? -26.214 4.503 21.623 1.00 84.12 201 ILE A N 1
ATOM 1550 C CA . ILE A 1 201 ? -25.234 3.581 21.031 1.00 84.12 201 ILE A CA 1
ATOM 1551 C C . ILE A 1 201 ? -24.695 2.583 22.049 1.00 84.12 201 ILE A C 1
ATOM 1553 O O . ILE A 1 201 ? -24.540 1.412 21.693 1.00 84.12 201 ILE A O 1
ATOM 1557 N N . SER A 1 202 ? -24.392 3.012 23.279 1.00 85.56 202 SER A N 1
ATOM 1558 C CA . SER A 1 202 ? -23.721 2.141 24.252 1.00 85.56 202 SER A CA 1
ATOM 1559 C C . SER A 1 202 ? -24.526 0.877 24.501 1.00 85.56 202 SER A C 1
ATOM 1561 O O . SER A 1 202 ? -23.971 -0.217 24.430 1.00 85.56 202 SER A O 1
ATOM 1563 N N . GLN A 1 203 ? -25.847 1.000 24.661 1.00 86.88 203 GLN A N 1
ATOM 1564 C CA . GLN A 1 203 ? -26.718 -0.159 24.836 1.00 86.88 203 GLN A CA 1
ATOM 1565 C C . GLN A 1 203 ? -26.698 -1.091 23.617 1.00 86.88 203 GLN A C 1
ATOM 1567 O O . GLN A 1 203 ? -26.504 -2.293 23.777 1.00 86.88 203 GLN A O 1
ATOM 1572 N N . LYS A 1 204 ? -26.815 -0.550 22.395 1.00 89.62 204 LYS A N 1
ATOM 1573 C CA . LYS A 1 204 ? -26.756 -1.359 21.163 1.00 89.62 204 LYS A CA 1
ATOM 1574 C C . LYS A 1 204 ? -25.435 -2.117 21.032 1.00 89.62 204 LYS A C 1
ATOM 1576 O O . LYS A 1 204 ? -25.433 -3.263 20.593 1.00 89.62 204 LYS A O 1
ATOM 1581 N N . LEU A 1 205 ? -24.319 -1.486 21.399 1.00 89.69 205 LEU A N 1
ATOM 1582 C CA . LEU A 1 205 ? -22.998 -2.113 21.370 1.00 89.69 205 LEU A CA 1
ATOM 1583 C C . LEU A 1 205 ? -22.827 -3.172 22.446 1.00 89.69 205 LEU A C 1
ATOM 1585 O O . LEU A 1 205 ? -22.240 -4.213 22.166 1.00 89.69 205 LEU A O 1
ATOM 1589 N N . ILE A 1 206 ? -23.332 -2.922 23.654 1.00 91.62 206 ILE A N 1
ATOM 1590 C CA . ILE A 1 206 ? -23.315 -3.896 24.746 1.00 91.62 206 ILE A CA 1
ATOM 1591 C C . ILE A 1 206 ? -24.098 -5.142 24.333 1.00 91.62 206 ILE A C 1
ATOM 1593 O O . ILE A 1 206 ? -23.571 -6.248 24.458 1.00 91.62 206 ILE A O 1
ATOM 1597 N N . ASP A 1 207 ? -25.305 -4.964 23.793 1.00 93.19 207 ASP A N 1
ATOM 1598 C CA . ASP A 1 207 ? -26.161 -6.062 23.339 1.00 93.19 207 ASP A CA 1
ATOM 1599 C C . ASP A 1 207 ? -25.470 -6.848 22.216 1.00 93.19 207 ASP A C 1
ATOM 1601 O O . ASP A 1 207 ? -25.274 -8.057 22.331 1.00 93.19 207 ASP A O 1
ATOM 1605 N N . PHE A 1 208 ? -24.978 -6.152 21.186 1.00 93.31 208 PHE A N 1
ATOM 1606 C CA . PHE A 1 208 ? -24.229 -6.760 20.086 1.00 93.31 208 PHE A CA 1
ATOM 1607 C C . PHE A 1 208 ? -22.974 -7.511 20.564 1.00 93.31 208 PHE A C 1
ATOM 1609 O O . PHE A 1 208 ? -22.687 -8.613 20.094 1.00 93.31 208 PHE A O 1
ATOM 1616 N N . ALA A 1 209 ? -22.224 -6.951 21.515 1.00 92.19 209 ALA A N 1
ATOM 1617 C CA . ALA A 1 209 ? -21.040 -7.587 22.081 1.00 92.19 209 ALA A CA 1
ATOM 1618 C C . ALA A 1 209 ? -21.393 -8.872 22.842 1.00 92.19 209 ALA A C 1
ATOM 1620 O O . ALA A 1 209 ? -20.760 -9.911 22.635 1.00 92.19 209 ALA A O 1
ATOM 1621 N N . GLN A 1 210 ? -22.426 -8.825 23.681 1.00 93.31 210 GLN A N 1
ATOM 1622 C CA . GLN A 1 210 ? -22.872 -9.975 24.466 1.00 93.31 210 GLN A CA 1
ATOM 1623 C C . GLN A 1 210 ? -23.465 -11.083 23.588 1.00 93.31 210 GLN A C 1
ATOM 1625 O O . GLN A 1 210 ? -23.130 -12.253 23.784 1.00 93.31 210 GLN A O 1
ATOM 1630 N N . GLU A 1 211 ? -24.276 -10.736 22.584 1.00 94.00 211 GLU A N 1
ATOM 1631 C CA . GLU A 1 211 ? -24.849 -11.687 21.617 1.00 94.00 211 GLU A CA 1
ATOM 1632 C C . GLU A 1 211 ? -23.769 -12.460 20.846 1.00 94.00 211 GLU A C 1
ATOM 1634 O O . GLU A 1 211 ? -23.960 -13.626 20.503 1.00 94.00 211 GLU A O 1
ATOM 1639 N N . ASN A 1 212 ? -22.603 -11.843 20.640 1.00 91.69 212 ASN A N 1
ATOM 1640 C CA . ASN A 1 212 ? -21.453 -12.438 19.955 1.00 91.69 212 ASN A CA 1
ATOM 1641 C C . ASN A 1 212 ? -20.372 -12.971 20.925 1.00 91.69 212 ASN A C 1
ATOM 1643 O O . ASN A 1 212 ? -19.229 -13.253 20.540 1.00 91.69 212 ASN A O 1
ATOM 1647 N N . GLY A 1 213 ? -20.741 -13.169 22.196 1.00 89.38 213 GLY A N 1
ATOM 1648 C CA . GLY A 1 213 ? -19.964 -13.909 23.191 1.00 89.38 213 GLY A CA 1
ATOM 1649 C C . GLY A 1 213 ? -18.833 -13.128 23.862 1.00 89.38 213 GLY A C 1
ATOM 1650 O O . GLY A 1 213 ? -17.898 -13.750 24.376 1.00 89.38 213 GLY A O 1
ATOM 1651 N N . VAL A 1 214 ? -18.850 -11.796 23.823 1.00 91.25 214 VAL A N 1
ATOM 1652 C CA . VAL A 1 214 ? -17.968 -10.960 24.655 1.00 91.25 214 VAL A CA 1
ATOM 1653 C C . VAL A 1 214 ? -18.467 -11.019 26.099 1.00 91.25 214 VAL A C 1
ATOM 1655 O O . VAL A 1 214 ? -19.676 -11.026 26.343 1.00 91.25 214 VAL A O 1
ATOM 1658 N N . ASP A 1 215 ? -17.560 -11.093 27.076 1.00 91.38 215 ASP A N 1
ATOM 1659 C CA . ASP A 1 215 ? -17.982 -11.162 28.473 1.00 91.38 215 ASP A CA 1
ATOM 1660 C C . ASP A 1 215 ? -18.705 -9.868 28.908 1.00 91.38 215 ASP A C 1
ATOM 1662 O O . ASP A 1 215 ? -18.380 -8.779 28.424 1.00 91.38 215 ASP A O 1
ATOM 1666 N N . PRO A 1 216 ? -19.667 -9.943 29.848 1.00 91.69 216 PRO A N 1
ATOM 1667 C CA . PRO A 1 216 ? -20.480 -8.786 30.212 1.00 91.69 216 PRO A CA 1
ATOM 1668 C C . PRO A 1 216 ? -19.688 -7.581 30.727 1.00 91.69 216 PRO A C 1
ATOM 1670 O O . PRO A 1 216 ? -20.128 -6.450 30.534 1.00 91.69 216 PRO A O 1
ATOM 1673 N N . ARG A 1 217 ? -18.534 -7.789 31.380 1.00 88.81 217 ARG A N 1
ATOM 1674 C CA . ARG A 1 217 ? -17.724 -6.676 31.895 1.00 88.81 217 ARG A CA 1
ATOM 1675 C C . ARG A 1 217 ? -17.040 -5.948 30.748 1.00 88.81 217 ARG A C 1
ATOM 1677 O O . ARG A 1 217 ? -17.115 -4.725 30.691 1.00 88.81 217 ARG A O 1
ATOM 1684 N N . THR A 1 218 ? -16.433 -6.689 29.826 1.00 87.06 218 THR A N 1
ATOM 1685 C CA . THR A 1 218 ? -15.795 -6.119 28.634 1.00 87.06 218 THR A CA 1
ATOM 1686 C C . THR A 1 218 ? -16.817 -5.455 27.719 1.00 87.06 218 THR A C 1
ATOM 1688 O O . THR A 1 218 ? -16.562 -4.357 27.236 1.00 87.06 218 THR A O 1
ATOM 1691 N N . ALA A 1 219 ? -18.007 -6.041 27.550 1.00 90.88 219 ALA A N 1
ATOM 1692 C CA . ALA A 1 219 ? -19.086 -5.433 26.772 1.00 90.88 219 ALA A CA 1
ATOM 1693 C C . ALA A 1 219 ? -19.507 -4.060 27.331 1.00 90.88 219 ALA A C 1
ATOM 1695 O O . ALA A 1 219 ? -19.599 -3.096 26.576 1.00 90.88 219 ALA A O 1
ATOM 1696 N N . VAL A 1 220 ? -19.700 -3.948 28.653 1.00 89.06 220 VAL A N 1
ATOM 1697 C CA . VAL A 1 220 ? -20.037 -2.671 29.313 1.00 89.06 220 VAL A CA 1
ATOM 1698 C C . VAL A 1 220 ? -18.903 -1.656 29.188 1.00 89.06 220 VAL A C 1
ATOM 1700 O O . VAL A 1 220 ? -19.162 -0.500 28.865 1.00 89.06 220 VAL A O 1
ATOM 1703 N N . LEU A 1 221 ? -17.652 -2.081 29.391 1.00 85.06 221 LEU A N 1
ATOM 1704 C CA . LEU A 1 221 ? -16.484 -1.209 29.227 1.00 85.06 221 LEU A CA 1
ATOM 1705 C C . LEU A 1 221 ? -16.371 -0.664 27.798 1.00 85.06 221 LEU A C 1
ATOM 1707 O O . LEU A 1 221 ? -16.092 0.518 27.620 1.00 85.06 221 LEU A O 1
ATOM 1711 N N . ILE A 1 222 ? -16.624 -1.503 26.791 1.00 86.25 222 ILE A N 1
ATOM 1712 C CA . ILE A 1 222 ? -16.655 -1.097 25.382 1.00 86.25 222 ILE A CA 1
ATOM 1713 C C . ILE A 1 222 ? -17.778 -0.091 25.135 1.00 86.25 222 ILE A C 1
ATOM 1715 O O . ILE A 1 222 ? -17.522 0.961 24.558 1.00 86.25 222 ILE A O 1
ATOM 1719 N N . GLY A 1 223 ? -19.000 -0.388 25.588 1.00 88.56 223 GLY A N 1
ATOM 1720 C CA . GLY A 1 223 ? -20.140 0.515 25.430 1.00 88.56 223 GLY A CA 1
ATOM 1721 C C . GLY A 1 223 ? -19.870 1.896 26.027 1.00 88.56 223 GLY A C 1
ATOM 1722 O O . GLY A 1 223 ? -20.095 2.899 25.355 1.00 88.56 223 GLY A O 1
ATOM 1723 N N . MET A 1 224 ? -19.311 1.939 27.240 1.00 85.06 224 MET A N 1
ATOM 1724 C CA . MET A 1 224 ? -18.905 3.183 27.898 1.00 85.06 224 MET A CA 1
ATOM 1725 C C . MET A 1 224 ? -17.826 3.932 27.116 1.00 85.06 224 MET A C 1
ATOM 1727 O O . MET A 1 224 ? -17.992 5.114 26.843 1.00 85.06 224 MET A O 1
ATOM 1731 N N . ALA A 1 225 ? -16.743 3.255 26.722 1.00 82.75 225 ALA A N 1
ATOM 1732 C CA . ALA A 1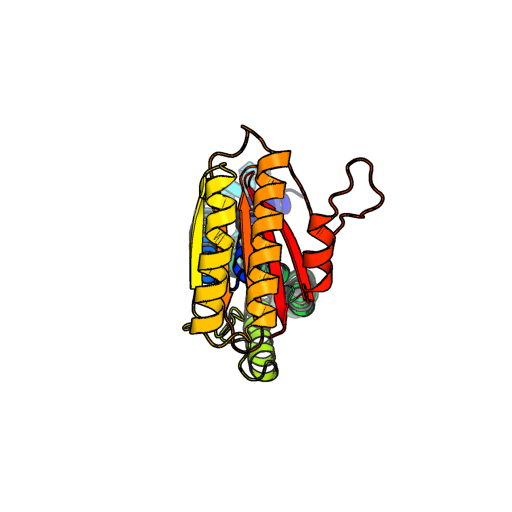 225 ? -15.649 3.894 25.994 1.00 82.75 225 ALA A CA 1
ATOM 1733 C C . ALA A 1 225 ? -16.117 4.477 24.652 1.00 82.75 225 ALA A C 1
ATOM 1735 O O . ALA A 1 225 ? -15.635 5.526 24.224 1.00 82.75 225 ALA A O 1
ATOM 1736 N N . VAL A 1 226 ? -17.069 3.812 23.989 1.00 87.06 226 VAL A N 1
ATOM 1737 C CA . VAL A 1 226 ? -17.636 4.311 22.737 1.00 87.06 226 VAL A CA 1
ATOM 1738 C C . VAL A 1 226 ? -18.543 5.514 22.947 1.00 87.06 226 VAL A C 1
ATOM 1740 O O . VAL A 1 226 ? -18.427 6.487 22.204 1.00 87.06 226 VAL A O 1
ATOM 1743 N N . GLU A 1 227 ? -19.409 5.476 23.956 1.00 86.88 227 GLU A N 1
ATOM 1744 C CA . GLU A 1 227 ? -20.252 6.616 24.318 1.00 86.88 227 GLU A CA 1
ATOM 1745 C C . GLU A 1 227 ? -19.406 7.829 24.710 1.00 86.88 227 GLU A C 1
ATOM 1747 O O . GLU A 1 227 ? -19.617 8.920 24.185 1.00 86.88 227 GLU A O 1
ATOM 1752 N N . GLU A 1 228 ? -18.393 7.631 25.553 1.00 82.31 228 GLU A N 1
ATOM 1753 C CA . GLU A 1 228 ? -17.457 8.675 25.967 1.00 82.31 228 GLU A CA 1
ATOM 1754 C C . GLU A 1 228 ? -16.736 9.305 24.766 1.00 82.31 228 GLU A C 1
ATOM 1756 O O . GLU A 1 228 ? -16.669 10.533 24.668 1.00 82.31 228 GLU A O 1
ATOM 1761 N N . MET A 1 229 ? -16.263 8.497 23.810 1.00 84.12 229 MET A N 1
ATOM 1762 C CA . MET A 1 229 ? -15.662 8.997 22.567 1.00 84.12 229 MET A CA 1
ATOM 1763 C C . MET A 1 229 ? -16.654 9.757 21.692 1.00 84.12 229 MET A C 1
ATOM 1765 O O . MET A 1 229 ? -16.327 10.837 21.201 1.00 84.12 229 MET A O 1
ATOM 1769 N N . ALA A 1 230 ? -17.857 9.217 21.495 1.00 85.94 230 ALA A N 1
ATOM 1770 C CA . ALA A 1 230 ? -18.874 9.847 20.665 1.00 85.94 230 ALA A CA 1
ATOM 1771 C C . ALA A 1 230 ? -19.283 11.212 21.239 1.00 85.94 230 ALA A C 1
ATOM 1773 O O . ALA A 1 230 ? -19.274 12.217 20.526 1.00 85.94 230 ALA A O 1
ATOM 1774 N N . VAL A 1 231 ? -19.551 11.267 22.548 1.00 83.69 231 VAL A N 1
ATOM 1775 C CA . VAL A 1 231 ? -19.844 12.504 23.285 1.00 83.69 231 VAL A CA 1
ATOM 1776 C C . VAL A 1 231 ? -18.679 13.485 23.186 1.00 83.69 231 VAL A C 1
ATOM 1778 O O . VAL A 1 231 ? -18.900 14.678 22.978 1.00 83.69 231 VAL A O 1
ATOM 1781 N N . ASN A 1 232 ? -17.438 13.006 23.295 1.00 81.44 232 ASN A N 1
ATOM 1782 C CA . ASN A 1 232 ? -16.264 13.863 23.190 1.00 81.44 232 ASN A CA 1
ATOM 1783 C C . ASN A 1 232 ? -16.136 14.507 21.803 1.00 81.44 232 ASN A C 1
ATOM 1785 O O . ASN A 1 232 ? -15.977 15.724 21.692 1.00 81.44 232 ASN A O 1
ATOM 1789 N N . ILE A 1 233 ? -16.259 13.709 20.740 1.00 82.69 233 ILE A N 1
ATOM 1790 C CA . ILE A 1 233 ? -16.184 14.205 19.364 1.00 82.69 233 ILE A CA 1
ATOM 1791 C C . ILE A 1 233 ? -17.310 15.216 19.098 1.00 82.69 233 ILE A C 1
ATOM 1793 O O . ILE A 1 233 ? -17.035 16.272 18.528 1.00 82.69 233 ILE A O 1
ATOM 1797 N N . ILE A 1 234 ? -18.540 14.941 19.553 1.00 83.75 234 ILE A N 1
ATOM 1798 C CA . ILE A 1 234 ? -19.696 15.852 19.458 1.00 83.75 234 ILE A CA 1
ATOM 1799 C C . ILE A 1 234 ? -19.412 17.175 20.180 1.00 83.75 234 ILE A C 1
ATOM 1801 O O . ILE A 1 234 ? -19.517 18.245 19.585 1.00 83.75 234 ILE A O 1
ATOM 1805 N N . ASN A 1 235 ? -18.982 17.124 21.443 1.00 81.25 235 ASN A N 1
ATOM 1806 C CA . ASN A 1 235 ? -18.740 18.324 22.245 1.00 81.25 235 ASN A CA 1
ATOM 1807 C C . ASN A 1 235 ? -17.615 19.192 21.675 1.00 81.25 235 ASN A C 1
ATOM 1809 O O . ASN A 1 235 ? -17.724 20.419 21.673 1.00 81.25 235 ASN A O 1
ATOM 1813 N N . TYR A 1 236 ? -16.548 18.571 21.170 1.00 78.81 236 TYR A N 1
ATOM 1814 C CA . TYR A 1 236 ? -15.419 19.290 20.584 1.00 78.81 236 TYR A CA 1
ATOM 1815 C C . TYR A 1 236 ? -15.752 19.903 19.217 1.00 78.81 236 TYR A C 1
ATOM 1817 O O . TYR A 1 236 ? -15.161 20.903 18.805 1.00 78.81 236 TYR A O 1
ATOM 1825 N N . ASN A 1 237 ? -16.722 19.321 18.510 1.00 76.75 237 ASN A N 1
ATOM 1826 C CA . ASN A 1 237 ? -17.055 19.689 17.141 1.00 76.75 237 ASN A CA 1
ATOM 1827 C C . ASN A 1 237 ? -18.500 20.161 16.960 1.00 76.75 237 ASN A C 1
ATOM 1829 O O . ASN A 1 237 ? -18.987 20.110 15.837 1.00 76.75 237 ASN A O 1
ATOM 1833 N N . GLN A 1 238 ? -19.130 20.653 18.032 1.00 70.69 238 GLN A N 1
ATOM 1834 C CA . GLN A 1 238 ? -20.514 21.144 18.163 1.00 70.69 238 GLN A CA 1
ATOM 1835 C C . GLN A 1 238 ? -21.372 21.202 16.894 1.00 70.69 238 GLN A C 1
ATOM 1837 O O . GLN A 1 238 ? -22.333 20.463 16.825 1.00 70.69 238 GLN A O 1
ATOM 1842 N N . ASP A 1 239 ? -21.053 22.052 15.908 1.00 67.88 239 ASP A N 1
ATOM 1843 C CA . ASP A 1 239 ? -21.833 22.206 14.660 1.00 67.88 239 ASP A CA 1
ATOM 1844 C C . ASP A 1 239 ? -21.038 21.848 13.385 1.00 67.88 239 ASP A C 1
ATOM 1846 O O . ASP A 1 239 ? -21.487 22.072 12.263 1.00 67.88 239 ASP A O 1
ATOM 1850 N N . LYS A 1 240 ? -19.808 21.350 13.530 1.00 71.06 240 LYS A N 1
ATOM 1851 C CA . LYS A 1 240 ? -18.879 21.064 12.422 1.00 71.06 240 LYS A CA 1
ATOM 1852 C C . LYS A 1 240 ? -18.992 19.643 11.880 1.00 71.06 240 LYS A C 1
ATOM 1854 O O . LYS A 1 240 ? -18.454 19.363 10.810 1.00 71.06 240 LYS A O 1
ATOM 1859 N N . ILE A 1 241 ? -19.639 18.750 12.620 1.00 76.56 241 ILE A N 1
ATOM 1860 C CA . ILE A 1 241 ? -19.876 17.369 12.207 1.00 76.56 241 ILE A CA 1
ATOM 1861 C C . ILE A 1 241 ? -21.370 17.201 11.957 1.00 76.56 241 ILE A C 1
ATOM 1863 O O . ILE A 1 241 ? -22.185 17.579 12.791 1.00 76.56 241 ILE A O 1
ATOM 1867 N N . GLU A 1 242 ? -21.739 16.628 10.816 1.00 76.75 242 GLU A N 1
ATOM 1868 C CA . GLU A 1 242 ? -23.125 16.202 10.583 1.00 76.75 242 GLU A CA 1
ATOM 1869 C C . GLU A 1 242 ? -23.342 14.756 11.037 1.00 76.75 242 GLU A C 1
ATOM 1871 O O . GLU A 1 242 ? -24.373 14.446 11.639 1.00 76.75 242 GLU A O 1
ATOM 1876 N N . TYR A 1 243 ? -22.352 13.894 10.784 1.00 83.50 243 TYR A N 1
ATOM 1877 C CA . TYR A 1 243 ? -22.409 12.464 11.060 1.00 83.50 243 TYR A CA 1
ATOM 1878 C C . TYR A 1 243 ? -21.074 11.921 11.568 1.00 83.50 243 TYR A C 1
ATOM 1880 O O . TYR A 1 243 ? -20.007 12.397 11.177 1.00 83.50 243 TYR A O 1
ATOM 1888 N N . MET A 1 244 ? -21.157 10.889 12.399 1.00 87.56 244 MET A N 1
ATOM 1889 C CA . MET A 1 244 ? -20.034 10.055 12.810 1.00 87.56 244 MET A CA 1
ATOM 1890 C C . MET A 1 244 ? -20.388 8.598 12.542 1.00 87.56 244 MET A C 1
ATOM 1892 O O . MET A 1 244 ? -21.467 8.150 12.934 1.00 87.56 244 MET A O 1
ATOM 1896 N N . ASP A 1 245 ? -19.472 7.874 11.910 1.00 89.38 245 ASP A N 1
ATOM 1897 C CA . ASP A 1 245 ? -19.600 6.438 11.693 1.00 89.38 245 ASP A CA 1
ATOM 1898 C C . ASP A 1 245 ? -18.794 5.685 12.748 1.00 89.38 245 ASP A C 1
ATOM 1900 O O . ASP A 1 245 ? -17.628 5.997 13.013 1.00 89.38 245 ASP A O 1
ATOM 1904 N N . ILE A 1 246 ? -19.429 4.685 13.348 1.00 89.81 246 ILE A N 1
ATOM 1905 C CA . ILE A 1 246 ? -18.850 3.813 14.360 1.00 89.81 246 ILE A CA 1
ATOM 1906 C C . ILE A 1 246 ? -18.999 2.378 13.871 1.00 89.81 246 ILE A C 1
ATOM 1908 O O . ILE A 1 246 ? -20.098 1.823 13.827 1.00 89.81 246 ILE A O 1
ATOM 1912 N N . LEU A 1 247 ? -17.869 1.762 13.543 1.00 89.25 247 LEU A N 1
ATOM 1913 C CA . LEU A 1 247 ? -17.788 0.372 13.122 1.00 89.25 247 LEU A CA 1
ATOM 1914 C C . LEU A 1 247 ? -17.225 -0.462 14.270 1.00 89.25 247 LEU A C 1
ATOM 1916 O O . LEU A 1 247 ? -16.095 -0.249 14.698 1.00 89.25 247 LEU A O 1
ATOM 1920 N N . THR A 1 248 ? -17.978 -1.447 14.747 1.00 89.50 248 THR A N 1
ATOM 1921 C CA . THR A 1 248 ? -17.502 -2.423 15.732 1.00 89.50 248 THR A CA 1
ATOM 1922 C C . THR A 1 248 ? -17.479 -3.812 15.125 1.00 89.50 248 THR A C 1
ATOM 1924 O O . THR A 1 248 ? -18.469 -4.277 14.568 1.00 89.50 248 THR A O 1
ATOM 1927 N N . LYS A 1 249 ? -16.348 -4.500 15.253 1.00 88.44 249 LYS A N 1
ATOM 1928 C CA . LYS A 1 249 ? -16.131 -5.843 14.722 1.00 88.44 249 LYS A CA 1
ATOM 1929 C C . LYS A 1 249 ? -15.615 -6.764 15.818 1.00 88.44 249 LYS A C 1
ATOM 1931 O O . LYS A 1 249 ? -14.635 -6.444 16.489 1.00 88.44 249 LYS A O 1
ATOM 1936 N N . ILE A 1 250 ? -16.263 -7.914 15.988 1.00 88.81 250 ILE A N 1
ATOM 1937 C CA . ILE A 1 250 ? -15.933 -8.882 17.042 1.00 88.81 250 ILE A CA 1
ATOM 1938 C C . ILE A 1 250 ? -15.188 -10.053 16.412 1.00 88.81 250 ILE A C 1
ATOM 1940 O O . ILE A 1 250 ? -15.781 -10.892 15.739 1.00 88.81 250 ILE A O 1
ATOM 1944 N N . GLY A 1 251 ? -13.872 -10.088 16.603 1.00 83.00 251 GLY A N 1
ATOM 1945 C CA . GLY A 1 251 ? -13.031 -11.213 16.215 1.00 83.00 251 GLY A CA 1
ATOM 1946 C C . GLY A 1 251 ? -12.911 -12.279 17.304 1.00 83.00 251 GLY A C 1
ATOM 1947 O O . GLY A 1 251 ? -13.378 -12.123 18.437 1.00 83.00 251 GLY A O 1
ATOM 1948 N N . ASP A 1 252 ? -12.227 -13.368 16.957 1.00 79.25 252 ASP A N 1
ATOM 1949 C CA . ASP A 1 252 ? -11.957 -14.470 17.887 1.00 79.25 252 ASP A CA 1
ATOM 1950 C C . ASP A 1 252 ? -10.999 -14.052 19.010 1.00 79.25 252 ASP A C 1
ATOM 1952 O O . ASP A 1 252 ? -11.210 -14.409 20.165 1.00 79.25 252 ASP A O 1
ATOM 1956 N N . GLU A 1 253 ? -9.972 -13.260 18.686 1.00 79.81 253 GLU A N 1
ATOM 1957 C CA . GLU A 1 253 ? -8.959 -12.808 19.654 1.00 79.81 253 GLU A CA 1
ATOM 1958 C C . GLU A 1 253 ? -9.033 -11.314 19.989 1.00 79.81 253 GLU A C 1
ATOM 1960 O O . GLU A 1 253 ? -8.549 -10.888 21.037 1.00 79.81 253 GLU A O 1
ATOM 1965 N N . HIS A 1 254 ? -9.591 -10.502 19.089 1.00 86.25 254 HIS A N 1
ATOM 1966 C CA . HIS A 1 254 ? -9.575 -9.047 19.210 1.00 86.25 254 HIS A CA 1
ATOM 1967 C C . HIS A 1 254 ? -10.930 -8.460 18.821 1.00 86.25 254 HIS A C 1
ATOM 1969 O O . HIS A 1 254 ? -11.578 -8.924 17.882 1.00 86.25 254 HIS A O 1
ATOM 1975 N N . ILE A 1 255 ? -11.323 -7.402 19.518 1.00 88.81 255 ILE A N 1
ATOM 1976 C CA . ILE A 1 255 ? -12.464 -6.555 19.191 1.00 88.81 255 ILE A CA 1
ATOM 1977 C C . ILE A 1 255 ? -11.902 -5.275 18.577 1.00 88.81 255 ILE A C 1
ATOM 1979 O O . ILE A 1 255 ? -11.004 -4.652 19.143 1.00 88.81 255 ILE A O 1
ATOM 1983 N N . THR A 1 256 ? -12.392 -4.901 17.401 1.00 89.38 256 THR A N 1
ATOM 1984 C CA . THR A 1 256 ? -11.968 -3.691 16.690 1.00 89.38 256 THR A CA 1
ATOM 1985 C C . THR A 1 256 ? -13.104 -2.686 16.689 1.00 89.38 256 THR A C 1
ATOM 1987 O O . THR A 1 256 ? -14.220 -3.027 16.307 1.00 89.38 256 THR A O 1
ATOM 1990 N N . ILE A 1 257 ? -12.818 -1.456 17.101 1.00 90.25 257 ILE A N 1
ATOM 1991 C CA . ILE A 1 257 ? -13.759 -0.337 17.085 1.00 90.25 257 ILE A CA 1
ATOM 1992 C C . ILE A 1 257 ? -13.125 0.770 16.256 1.00 90.25 257 ILE A C 1
ATOM 1994 O O . ILE A 1 257 ? -12.011 1.192 16.557 1.00 90.25 257 ILE A O 1
ATOM 1998 N N . ALA A 1 258 ? -13.807 1.234 15.219 1.00 89.94 258 ALA A N 1
ATOM 1999 C CA . ALA A 1 258 ? -13.349 2.321 14.376 1.00 89.94 258 ALA A CA 1
ATOM 2000 C C . ALA A 1 258 ? -14.342 3.482 14.402 1.00 89.94 258 ALA A C 1
ATOM 2002 O O . ALA A 1 258 ? -15.541 3.274 14.250 1.00 89.94 258 ALA A O 1
ATOM 2003 N N . PHE A 1 259 ? -13.820 4.691 14.572 1.00 89.06 259 PHE A N 1
ATOM 2004 C CA . PHE A 1 259 ? -14.549 5.951 14.517 1.00 89.06 259 PHE A CA 1
ATOM 2005 C C . PHE A 1 259 ? -14.123 6.720 13.276 1.00 89.06 259 PHE A C 1
ATOM 2007 O O . PHE A 1 259 ? -12.920 6.894 13.048 1.00 89.06 259 PHE A O 1
ATOM 2014 N N . LYS A 1 260 ? -15.100 7.215 12.514 1.00 89.12 260 LYS A N 1
ATOM 2015 C CA . LYS A 1 260 ? -14.884 8.166 11.424 1.00 89.12 260 LYS A CA 1
ATOM 2016 C C . LYS A 1 260 ? -15.741 9.399 11.612 1.00 89.12 260 LYS A C 1
ATOM 2018 O O . LYS A 1 260 ? -16.953 9.294 11.782 1.00 89.12 260 LYS A O 1
ATOM 2023 N N . ASP A 1 261 ? -15.118 10.565 11.528 1.00 89.38 261 ASP A N 1
ATOM 2024 C CA . ASP A 1 261 ? -15.812 11.842 11.653 1.00 89.38 261 ASP A CA 1
ATOM 2025 C C . ASP A 1 261 ? -15.152 12.941 10.813 1.00 89.38 261 ASP A C 1
ATOM 2027 O O . ASP A 1 261 ? -13.960 12.893 10.518 1.00 89.38 261 ASP A O 1
ATOM 2031 N N . SER A 1 262 ? -15.927 13.952 10.420 1.00 86.81 262 SER A N 1
ATOM 2032 C CA . SER A 1 262 ? -15.444 15.113 9.654 1.00 86.81 262 SER A CA 1
ATOM 2033 C C . SER A 1 262 ? -14.956 16.268 10.535 1.00 86.81 262 SER A C 1
ATOM 2035 O O . SER A 1 262 ? -14.887 17.415 10.086 1.00 86.81 262 SER A O 1
ATOM 2037 N N . GLY A 1 263 ? -14.685 15.998 11.810 1.00 85.19 263 GLY A N 1
ATOM 2038 C CA . GLY A 1 263 ? -14.363 16.995 12.811 1.00 85.19 263 GLY A CA 1
ATOM 2039 C C . GLY A 1 263 ? -12.972 17.602 12.678 1.00 85.19 263 GLY A C 1
ATOM 2040 O O . GLY A 1 263 ? -12.181 17.370 11.754 1.00 85.19 263 GLY A O 1
ATOM 2041 N N . THR A 1 264 ? -12.668 18.422 13.672 1.00 83.69 264 THR A N 1
ATOM 2042 C CA . THR A 1 264 ? -11.343 18.970 13.934 1.00 83.69 264 THR A CA 1
ATOM 2043 C C . THR A 1 264 ? -10.377 17.824 14.237 1.00 83.69 264 THR A C 1
ATOM 2045 O O . THR A 1 264 ? -10.758 16.819 14.831 1.00 83.69 264 THR A O 1
ATOM 2048 N N . GLU A 1 265 ? -9.139 17.960 13.772 1.00 84.50 265 GLU A N 1
ATOM 2049 C CA . GLU A 1 265 ? -8.083 16.962 13.951 1.00 84.50 265 GLU A CA 1
ATOM 2050 C C . GLU A 1 265 ? -7.847 16.665 15.430 1.00 84.50 265 GLU A C 1
ATOM 2052 O O . GLU A 1 265 ? -7.585 17.580 16.212 1.00 84.50 265 GLU A O 1
ATOM 2057 N N . PHE A 1 266 ? -7.957 15.387 15.793 1.00 81.81 266 PHE A N 1
ATOM 2058 C CA . PHE A 1 266 ? -7.793 14.924 17.162 1.00 81.81 266 PHE A CA 1
ATOM 2059 C C . PHE A 1 266 ? -7.243 13.493 17.182 1.00 81.81 266 PHE A C 1
ATOM 2061 O O . PHE A 1 266 ? -7.939 12.559 16.791 1.00 81.81 266 PHE A O 1
ATOM 2068 N N . ASP A 1 267 ? -6.000 13.329 17.645 1.00 82.56 267 ASP A N 1
ATOM 2069 C CA . ASP A 1 267 ? -5.338 12.028 17.784 1.00 82.56 267 ASP A CA 1
ATOM 2070 C C . ASP A 1 267 ? -5.396 11.542 19.249 1.00 82.56 267 ASP A C 1
ATOM 2072 O O . ASP A 1 267 ? -4.631 12.027 20.093 1.00 82.56 267 ASP A O 1
ATOM 2076 N N . PRO A 1 268 ? -6.263 10.564 19.579 1.00 79.25 268 PRO A N 1
ATOM 2077 C CA . PRO A 1 268 ? -6.387 10.049 20.942 1.00 79.25 268 PRO A CA 1
ATOM 2078 C C . PRO A 1 268 ? -5.180 9.214 21.399 1.00 79.25 268 PRO A C 1
ATOM 2080 O O . PRO A 1 268 ? -5.060 8.928 22.591 1.00 79.25 268 PRO A O 1
ATOM 2083 N N . SER A 1 269 ? -4.280 8.806 20.495 1.00 77.94 269 SER A N 1
ATOM 2084 C CA . SER A 1 269 ? -3.125 7.959 20.828 1.00 77.94 269 SER A CA 1
ATOM 2085 C C . SER A 1 269 ? -1.974 8.723 21.492 1.00 77.94 269 SER A C 1
ATOM 2087 O O . SER A 1 269 ? -1.208 8.140 22.258 1.00 77.94 269 SER A O 1
ATOM 2089 N N . ILE A 1 270 ? -1.863 10.029 21.227 1.00 79.00 270 ILE A N 1
ATOM 2090 C CA . ILE A 1 270 ? -0.814 10.906 21.777 1.00 79.00 270 ILE A CA 1
ATOM 2091 C C . ILE A 1 270 ? -1.331 11.859 22.860 1.00 79.00 270 ILE A C 1
ATOM 2093 O O . ILE A 1 270 ? -0.540 12.594 23.453 1.00 79.00 270 ILE A O 1
ATOM 2097 N N . TYR A 1 271 ? -2.642 11.850 23.107 1.00 72.25 271 TYR A N 1
ATOM 2098 C CA . TYR A 1 271 ? -3.299 12.728 24.064 1.00 72.25 271 TYR A CA 1
ATOM 2099 C C . TYR A 1 271 ? -2.835 12.459 25.500 1.00 72.25 271 TYR A C 1
ATOM 2101 O O . TYR A 1 271 ? -2.824 11.304 25.943 1.00 72.25 271 TYR A O 1
ATOM 2109 N N . LYS A 1 272 ? -2.481 13.523 26.235 1.00 66.88 272 LYS A N 1
ATOM 2110 C CA . LYS A 1 272 ? -2.100 13.448 27.648 1.00 66.88 272 LYS A CA 1
ATOM 2111 C C . LYS A 1 272 ? -3.150 14.131 28.532 1.00 66.88 272 LYS A C 1
ATOM 2113 O O . LYS A 1 272 ? -3.551 15.251 28.231 1.00 66.88 272 LYS A O 1
ATOM 2118 N N . PRO A 1 273 ? -3.526 13.527 29.674 1.00 58.59 273 PRO A N 1
ATOM 2119 C CA . PRO A 1 273 ? -4.505 14.110 30.600 1.00 58.59 273 PRO A CA 1
ATOM 2120 C C . PRO A 1 273 ? -4.105 15.472 31.196 1.00 58.59 273 PRO A C 1
ATOM 2122 O O . PRO A 1 273 ? -4.948 16.172 31.742 1.00 58.59 273 PRO A O 1
ATOM 2125 N N . GLU A 1 274 ? -2.819 15.830 31.129 1.00 56.62 274 GLU A N 1
ATOM 2126 C CA . GLU A 1 274 ? -2.242 17.048 31.716 1.00 56.62 274 GLU A CA 1
ATOM 2127 C C . GLU A 1 274 ? -2.367 18.292 30.810 1.00 56.62 274 GLU A C 1
ATOM 2129 O O . GLU A 1 274 ? -2.002 19.389 31.232 1.00 56.62 274 GLU A O 1
ATOM 2134 N N . ASP A 1 275 ? -2.867 18.141 29.578 1.00 56.50 275 ASP A N 1
ATOM 2135 C CA . ASP A 1 275 ? -3.042 19.248 28.634 1.00 56.50 275 ASP A CA 1
ATOM 2136 C C . ASP A 1 275 ? -4.254 20.134 29.026 1.00 56.50 275 ASP A C 1
ATOM 2138 O O . ASP A 1 275 ? -5.299 19.632 29.449 1.00 56.50 275 ASP A O 1
ATOM 2142 N N . GLU A 1 276 ? -4.135 21.469 28.903 1.00 41.12 276 GLU A N 1
ATOM 2143 C CA . GLU A 1 276 ? -5.238 22.411 29.188 1.00 41.12 276 GLU A CA 1
ATOM 2144 C C . GLU A 1 276 ? -6.479 22.059 28.341 1.00 41.12 276 GLU A C 1
ATOM 2146 O O . GLU A 1 276 ? -6.443 22.118 27.112 1.00 41.12 276 GLU A O 1
ATOM 2151 N N . GLY A 1 277 ? -7.582 21.694 29.009 1.00 51.78 277 GLY A N 1
ATOM 2152 C CA . GLY A 1 277 ? -8.761 21.078 28.377 1.00 51.78 277 GLY A CA 1
ATOM 2153 C C . GLY A 1 277 ? -8.898 19.568 28.626 1.00 51.78 277 GLY A C 1
ATOM 2154 O O . GLY A 1 277 ? -9.497 18.882 27.804 1.00 51.78 277 GLY A O 1
ATOM 2155 N N . SER A 1 278 ? -8.333 19.061 29.730 1.00 44.00 278 SER A N 1
ATOM 2156 C CA . SER A 1 278 ? -8.275 17.643 30.116 1.00 44.00 278 SER A CA 1
ATOM 2157 C C . SER A 1 278 ? -9.595 16.875 29.912 1.00 44.00 278 SER A C 1
ATOM 2159 O O . SER A 1 278 ? -10.596 17.158 30.575 1.00 44.00 278 SER A O 1
ATOM 2161 N N . PHE A 1 279 ? -9.579 15.860 29.048 1.00 54.72 279 PHE A N 1
ATOM 2162 C CA . PHE A 1 279 ? -10.670 14.914 28.829 1.00 54.72 279 PHE A CA 1
ATOM 2163 C C . PHE A 1 279 ? -10.469 13.694 29.740 1.00 54.72 279 PHE A C 1
ATOM 2165 O O . PHE A 1 279 ? -9.735 12.768 29.391 1.00 54.72 279 PHE A O 1
ATOM 2172 N N . GLU A 1 280 ? -11.129 13.666 30.903 1.00 53.97 280 GLU A N 1
ATOM 2173 C CA . GLU A 1 280 ? -11.135 12.493 31.806 1.00 53.97 280 GLU A CA 1
ATOM 2174 C C . GLU A 1 280 ? -11.647 11.212 31.102 1.00 53.97 280 GLU A C 1
ATOM 2176 O O . GLU A 1 280 ? -11.274 10.097 31.459 1.00 53.97 280 GLU A O 1
ATOM 2181 N N . SER A 1 281 ? -12.445 11.372 30.043 1.00 59.03 281 SER A N 1
ATOM 2182 C CA . SER A 1 281 ? -13.127 10.326 29.268 1.00 59.03 281 SER A CA 1
ATOM 2183 C C . SER A 1 281 ? -12.247 9.541 28.279 1.00 59.03 281 SER A C 1
ATOM 2185 O O . SER A 1 281 ? -12.623 8.462 27.839 1.00 59.03 281 SER A O 1
ATOM 2187 N N . ILE A 1 282 ? -11.056 10.022 27.909 1.00 70.50 282 ILE A N 1
ATOM 2188 C CA . ILE A 1 282 ? -10.178 9.288 26.964 1.00 70.50 282 ILE A CA 1
ATOM 2189 C C . ILE A 1 282 ? -9.294 8.269 27.695 1.00 70.50 282 ILE A C 1
ATOM 2191 O O . ILE A 1 282 ? -8.816 7.292 27.112 1.00 70.50 282 ILE A O 1
ATOM 2195 N N . GLU A 1 283 ? -9.114 8.450 29.003 1.00 71.62 283 GLU A N 1
ATOM 2196 C CA . GLU A 1 283 ? -8.244 7.616 29.826 1.00 71.62 283 GLU A CA 1
ATOM 2197 C C . GLU A 1 283 ? -8.772 6.177 29.957 1.00 71.62 283 GLU A C 1
ATOM 2199 O O . GLU A 1 283 ? -7.992 5.221 29.954 1.00 71.62 283 GLU A O 1
ATOM 2204 N N . VAL A 1 284 ? -10.097 6.001 30.036 1.00 72.75 284 VAL A N 1
ATOM 2205 C CA . VAL A 1 284 ? -10.739 4.676 30.073 1.00 72.75 284 VAL A CA 1
ATOM 2206 C C . VAL A 1 284 ? -10.411 3.904 28.799 1.00 72.75 284 VAL A C 1
ATOM 2208 O O . VAL A 1 284 ? -9.995 2.746 28.857 1.00 72.75 284 VAL A O 1
ATOM 2211 N N . LEU A 1 285 ? -10.516 4.576 27.654 1.00 75.06 285 LEU A N 1
ATOM 2212 C CA . LEU A 1 285 ? -10.252 3.993 26.350 1.00 75.06 285 LEU A CA 1
ATOM 2213 C C . LEU A 1 285 ? -8.777 3.612 26.181 1.00 75.06 285 LEU A C 1
ATOM 2215 O O . LEU A 1 285 ? -8.473 2.496 25.761 1.00 75.06 285 LEU A O 1
ATOM 2219 N N . GLN A 1 286 ? -7.858 4.495 26.581 1.00 78.56 286 GLN A N 1
ATOM 2220 C CA . GLN A 1 286 ? -6.419 4.211 26.573 1.00 78.56 286 GLN A CA 1
ATOM 2221 C C . GLN A 1 286 ? -6.039 3.038 27.491 1.00 78.56 286 GLN A C 1
ATOM 2223 O O . GLN A 1 286 ? -5.092 2.314 27.191 1.00 78.56 286 GLN A O 1
ATOM 2228 N N . LYS A 1 287 ? -6.777 2.813 28.587 1.00 80.19 287 LYS A N 1
ATOM 2229 C CA . LYS A 1 287 ? -6.533 1.695 29.516 1.00 80.19 287 LYS A CA 1
ATOM 2230 C C . LYS A 1 287 ? -7.010 0.342 28.991 1.00 80.19 287 LYS A C 1
ATOM 2232 O O . LYS A 1 287 ? -6.394 -0.669 29.325 1.00 80.19 287 LYS A O 1
ATOM 2237 N N . ILE A 1 288 ? -8.102 0.303 28.226 1.00 82.56 288 ILE A N 1
ATOM 2238 C CA . ILE A 1 288 ? -8.653 -0.953 27.683 1.00 82.56 288 ILE A CA 1
ATOM 2239 C C . ILE A 1 288 ? -8.066 -1.317 26.313 1.00 82.56 288 ILE A C 1
ATOM 2241 O O . ILE A 1 288 ? -8.071 -2.488 25.933 1.00 82.56 288 ILE A O 1
ATOM 2245 N N . ALA A 1 289 ? -7.569 -0.330 25.566 1.00 85.56 289 ALA A N 1
ATOM 2246 C CA . ALA A 1 289 ? -7.004 -0.541 24.245 1.00 85.56 289 ALA A CA 1
ATOM 2247 C C . ALA A 1 289 ? -5.642 -1.243 24.320 1.00 85.56 289 ALA A C 1
ATOM 2249 O O . ALA A 1 289 ? -4.737 -0.843 25.048 1.00 85.56 289 ALA A O 1
ATOM 2250 N N . GLN A 1 290 ? -5.469 -2.271 23.496 1.00 86.06 290 GLN A N 1
ATOM 2251 C CA . GLN A 1 290 ? -4.164 -2.860 23.213 1.00 86.06 290 GLN A CA 1
ATOM 2252 C C . GLN A 1 290 ? -3.384 -2.015 22.199 1.00 86.06 290 GLN A C 1
ATOM 2254 O O . GLN A 1 290 ? -2.164 -1.895 22.297 1.00 86.06 290 GLN A O 1
ATOM 2259 N N . GLU A 1 291 ? -4.083 -1.450 21.214 1.00 86.06 291 GLU A N 1
ATOM 2260 C CA . GLU A 1 291 ? -3.525 -0.551 20.204 1.00 86.06 291 GLU A CA 1
ATOM 2261 C C . GLU A 1 291 ? -4.578 0.500 19.838 1.00 86.06 291 GLU A C 1
ATOM 2263 O O . GLU A 1 291 ? -5.743 0.164 19.622 1.00 86.06 291 GLU A O 1
ATOM 2268 N N . ILE A 1 292 ? -4.155 1.762 19.756 1.00 86.38 292 ILE A N 1
ATOM 2269 C CA . ILE A 1 292 ? -4.932 2.862 19.180 1.00 86.38 292 ILE A CA 1
ATOM 2270 C C . ILE A 1 292 ? -4.148 3.353 17.973 1.00 86.38 292 ILE A C 1
ATOM 2272 O O . ILE A 1 292 ? -2.957 3.648 18.078 1.00 86.38 292 ILE A O 1
ATOM 2276 N N . SER A 1 293 ? -4.812 3.423 16.830 1.00 85.12 293 SER A N 1
ATOM 2277 C CA . SER A 1 293 ? -4.248 3.926 15.590 1.00 85.12 293 SER A CA 1
ATOM 2278 C C . SER A 1 293 ? -5.102 5.072 15.078 1.00 85.12 293 SER A C 1
ATOM 2280 O O . SER A 1 293 ? -6.325 4.966 15.036 1.00 85.12 293 SER A O 1
ATOM 2282 N N . TYR A 1 294 ? -4.455 6.161 14.688 1.00 87.69 294 TYR A N 1
ATOM 2283 C CA . TYR A 1 294 ? -5.114 7.355 14.184 1.00 87.69 294 TYR A CA 1
ATOM 2284 C C . TYR A 1 294 ? -4.548 7.732 12.816 1.00 87.69 294 TYR A C 1
ATOM 2286 O O . TYR A 1 294 ? -3.341 7.646 12.571 1.00 87.69 294 TYR A O 1
ATOM 2294 N N . ALA A 1 295 ? -5.431 8.161 11.919 1.00 85.00 295 ALA A N 1
ATOM 2295 C CA . ALA A 1 295 ? -5.067 8.777 10.656 1.00 85.00 295 ALA A CA 1
ATOM 2296 C C . ALA A 1 295 ? -6.097 9.839 10.265 1.00 85.00 295 ALA A C 1
ATOM 2298 O O . ALA A 1 295 ? -7.300 9.628 10.403 1.00 85.00 295 ALA A O 1
ATOM 2299 N N . ARG A 1 296 ? -5.627 10.950 9.689 1.00 83.50 296 ARG A N 1
ATOM 2300 C CA . ARG A 1 296 ? -6.487 11.939 9.032 1.00 83.50 296 ARG A CA 1
ATOM 2301 C C . ARG A 1 296 ? -6.399 11.783 7.519 1.00 83.50 296 ARG A C 1
ATOM 2303 O O . ARG A 1 296 ? -5.318 11.911 6.943 1.00 83.50 296 ARG A O 1
ATOM 2310 N N . LEU A 1 297 ? -7.524 11.512 6.859 1.00 79.62 297 LEU A N 1
ATOM 2311 C CA . LEU A 1 297 ? -7.574 11.251 5.421 1.00 79.62 297 LEU A CA 1
ATOM 2312 C C . LEU A 1 297 ? -8.806 11.890 4.767 1.00 79.62 297 LEU A C 1
ATOM 2314 O O . LEU A 1 297 ? -9.925 11.682 5.211 1.00 79.62 297 LEU A O 1
ATOM 2318 N N . ILE A 1 298 ? -8.608 12.653 3.684 1.00 79.62 298 ILE A N 1
ATOM 2319 C CA . ILE A 1 298 ? -9.689 13.318 2.916 1.00 79.62 298 ILE A CA 1
ATOM 2320 C C . ILE A 1 298 ? -10.579 14.198 3.829 1.00 79.62 298 ILE A C 1
ATOM 2322 O O . ILE A 1 298 ? -11.777 14.344 3.634 1.00 79.62 298 ILE A O 1
ATOM 2326 N N . GLY A 1 299 ? -9.983 14.804 4.861 1.00 81.19 299 GLY A N 1
ATOM 2327 C CA . GLY A 1 299 ? -10.712 15.631 5.829 1.00 81.19 299 GLY A CA 1
ATOM 2328 C C . GLY A 1 299 ? -11.514 14.849 6.874 1.00 81.19 299 GLY A C 1
ATOM 2329 O O . GLY A 1 299 ? -12.189 15.483 7.677 1.00 81.19 299 GLY A O 1
ATOM 2330 N N . LEU A 1 300 ? -11.408 13.518 6.895 1.00 84.12 300 LEU A N 1
ATOM 2331 C CA . LEU A 1 300 ? -11.987 12.660 7.922 1.00 84.12 300 LEU A CA 1
ATOM 2332 C C . LEU A 1 300 ? -10.914 12.246 8.931 1.00 84.12 300 LEU A C 1
ATOM 2334 O O . LEU A 1 300 ? -9.811 11.847 8.548 1.00 84.12 300 LEU A O 1
ATOM 2338 N N . ASN A 1 301 ? -11.246 12.325 10.212 1.00 88.19 301 ASN A N 1
ATOM 2339 C CA . ASN A 1 301 ? -10.553 11.603 11.267 1.00 88.19 301 ASN A CA 1
ATOM 2340 C C . ASN A 1 301 ? -10.919 10.121 11.161 1.00 88.19 301 ASN A C 1
ATOM 2342 O O . ASN A 1 301 ? -12.077 9.788 10.924 1.00 88.19 301 ASN A O 1
ATOM 2346 N N . SER A 1 302 ? -9.939 9.242 11.338 1.00 88.81 302 SER A N 1
ATOM 2347 C CA . SER A 1 302 ? -10.130 7.798 11.394 1.00 88.81 302 SER A CA 1
ATOM 2348 C C . SER A 1 302 ? -9.359 7.267 12.593 1.00 88.81 302 SER A C 1
ATOM 2350 O O . SER A 1 302 ? -8.129 7.213 12.568 1.00 88.81 302 SER A O 1
ATOM 2352 N N . THR A 1 303 ? -10.077 6.889 13.644 1.00 89.62 303 THR A N 1
ATOM 2353 C CA . THR A 1 303 ? -9.490 6.295 14.850 1.00 89.62 303 THR A CA 1
ATOM 2354 C C . THR A 1 303 ? -9.881 4.834 14.913 1.00 89.62 303 THR A C 1
ATOM 2356 O O . THR A 1 303 ? -11.065 4.530 14.934 1.00 89.62 303 THR A O 1
ATOM 2359 N N . VAL A 1 304 ? -8.910 3.929 14.982 1.00 88.69 304 VAL A N 1
ATOM 2360 C CA . VAL A 1 304 ? -9.133 2.490 15.141 1.00 88.69 304 VAL A CA 1
ATOM 2361 C C . VAL A 1 304 ? -8.545 2.029 16.463 1.00 88.69 304 VAL A C 1
ATOM 2363 O O . VAL A 1 304 ? -7.384 2.288 16.767 1.00 88.69 304 VAL A O 1
ATOM 2366 N N . ILE A 1 305 ? -9.344 1.309 17.235 1.00 89.44 305 ILE A N 1
ATOM 2367 C CA . ILE A 1 305 ? -9.004 0.810 18.559 1.00 89.44 305 ILE A CA 1
ATOM 2368 C C . ILE A 1 305 ? -9.119 -0.705 18.525 1.00 89.44 305 ILE A C 1
ATOM 2370 O O . ILE A 1 305 ? -10.152 -1.256 18.144 1.00 89.44 305 ILE A O 1
ATOM 2374 N N . SER A 1 306 ? -8.053 -1.378 18.936 1.00 88.75 306 SER A N 1
ATOM 2375 C CA . SER A 1 306 ? -8.021 -2.825 19.104 1.00 88.75 306 SER A CA 1
ATOM 2376 C C . SER A 1 306 ? -8.026 -3.157 20.587 1.00 88.75 306 SER A C 1
ATOM 2378 O O . SER A 1 306 ? -7.145 -2.718 21.325 1.00 88.75 306 SER A O 1
ATOM 2380 N N . ILE A 1 307 ? -8.990 -3.962 21.019 1.00 88.56 307 ILE A N 1
ATOM 2381 C CA . ILE A 1 307 ? -9.136 -4.453 22.390 1.00 88.56 307 ILE A CA 1
ATOM 2382 C C . ILE A 1 307 ? -8.943 -5.964 22.360 1.00 88.56 307 ILE A C 1
ATOM 2384 O O . ILE A 1 307 ? -9.477 -6.648 21.487 1.00 88.56 307 ILE A O 1
ATOM 2388 N N . LYS A 1 308 ? -8.164 -6.496 23.299 1.00 85.56 308 LYS A N 1
ATOM 2389 C CA . LYS A 1 308 ? -7.957 -7.939 23.409 1.00 85.56 308 LYS A CA 1
ATOM 2390 C C . LYS A 1 308 ? -9.174 -8.599 24.059 1.00 85.56 308 LYS A C 1
ATOM 2392 O O . LYS A 1 308 ? -9.655 -8.095 25.072 1.00 85.56 308 LYS A O 1
ATOM 2397 N N . ARG A 1 309 ? -9.641 -9.705 23.478 1.00 78.88 309 ARG A N 1
ATOM 2398 C CA . ARG A 1 309 ? -10.712 -10.536 24.039 1.00 78.88 309 ARG A CA 1
ATOM 2399 C C . ARG A 1 309 ? -10.204 -11.453 25.154 1.00 78.88 309 ARG A C 1
ATOM 2401 O O . ARG A 1 309 ? -9.013 -11.850 25.119 1.00 78.88 309 ARG A O 1
#

InterPro domains:
  IPR002528 Multi antimicrobial extrusion protein [PF01554] (2-132)
  IPR003594 Histidine kinase/HSP90-like ATPase domain [PF13581] (195-277)
  IPR036890 Histidine kinase/HSP90-like ATPase superfamily [G3DSA:3.30.565.10] (184-307)
  IPR052031 Membrane Transporter and Flippase [PTHR43549] (8-173)

pLDDT: mean 85.8, std 10.34, range [41.12, 97.44]